Protein AF-A0A392NW51-F1 (afdb_monomer_lite)

Organism: NCBI:txid97028

InterPro domains:
  IPR005512 PRONE domain [PF03759] (3-175)
  IPR005512 PRONE domain [PS51334] (1-193)
  IPR038937 Rop guanine nucleotide exchange factor [PTHR33101] (5-175)

Foldseek 3Di:
DDDPDPCPVPVVDDDDDADPVGDDPVVVVVVVVVVVVVVVVLVVLVVVLVVLLVPFDFDPVLVVPADPALCVLLPDPRVCQLLDPDHDLVVSVVPQDPVDLVSLLSNLQSLVSRLVRLVVVVVCVVPDDPPDDPDDNVSSVSSNVSSVVNNVVSCVVCVLRDDHPRSVSSLVPGPDPVSNVSNVVSVVVSVVD

Structure (mmCIF, N/CA/C/O backbone):
data_AF-A0A392NW51-F1
#
_entry.id   AF-A0A392NW51-F1
#
loop_
_atom_site.group_PDB
_atom_site.id
_atom_site.type_symbol
_atom_site.label_atom_id
_atom_site.label_alt_id
_atom_site.label_comp_id
_atom_site.label_asym_id
_atom_site.label_entity_id
_atom_site.label_seq_id
_atom_site.pdbx_PDB_ins_code
_atom_site.Cartn_x
_atom_site.Cartn_y
_atom_site.Cartn_z
_atom_site.occupancy
_atom_site.B_iso_or_equiv
_atom_site.auth_seq_id
_atom_site.auth_comp_id
_atom_site.auth_asym_id
_atom_site.auth_atom_id
_atom_site.pdbx_PDB_model_num
ATOM 1 N N . LYS A 1 1 ? -35.234 -15.101 13.631 1.00 32.03 1 LYS A N 1
ATOM 2 C CA . LYS A 1 1 ? -34.416 -15.252 12.404 1.00 32.03 1 LYS A CA 1
ATOM 3 C C . LYS A 1 1 ? -33.038 -14.728 12.769 1.00 32.03 1 LYS A C 1
ATOM 5 O O . LYS A 1 1 ? -32.858 -13.519 12.816 1.00 32.03 1 LYS A O 1
ATOM 10 N N . ASP A 1 2 ? -32.165 -15.632 13.196 1.00 34.28 2 ASP A N 1
ATOM 11 C CA . ASP A 1 2 ? -30.909 -15.312 13.870 1.00 34.28 2 ASP A CA 1
ATOM 12 C C . ASP A 1 2 ? -29.962 -14.544 12.949 1.00 34.28 2 ASP A C 1
ATOM 14 O O . ASP A 1 2 ? -29.549 -15.025 11.892 1.00 34.28 2 ASP A O 1
ATOM 18 N N . THR A 1 3 ? -29.634 -13.316 13.340 1.00 37.75 3 THR A N 1
ATOM 19 C CA . THR A 1 3 ? -28.544 -12.540 12.752 1.00 37.75 3 THR A CA 1
ATOM 20 C C . THR A 1 3 ? -27.228 -13.190 13.157 1.00 37.75 3 THR A C 1
ATOM 22 O O . THR A 1 3 ? -26.713 -12.935 14.243 1.00 37.75 3 THR A O 1
ATOM 25 N N . LYS A 1 4 ? -26.715 -14.054 12.276 1.00 42.22 4 LYS A N 1
ATOM 26 C CA . LYS A 1 4 ? -25.372 -14.643 12.315 1.00 42.22 4 LYS A CA 1
ATOM 27 C C . LYS A 1 4 ? -24.353 -13.530 12.607 1.00 42.22 4 LYS A C 1
ATOM 29 O O . LYS A 1 4 ? -24.203 -12.596 11.817 1.00 42.22 4 LYS A O 1
ATOM 34 N N . GLY A 1 5 ? -23.779 -13.558 13.807 1.00 43.34 5 GLY A N 1
ATOM 35 C CA . GLY A 1 5 ? -22.976 -12.472 14.357 1.00 43.34 5 GLY A CA 1
ATOM 36 C C . GLY A 1 5 ? -21.644 -12.318 13.630 1.00 43.34 5 GLY A C 1
ATOM 37 O O . GLY A 1 5 ? -21.004 -13.298 13.272 1.00 43.34 5 GLY A O 1
ATOM 38 N N . LYS A 1 6 ? -21.194 -11.069 13.485 1.00 53.12 6 LYS A N 1
ATOM 39 C CA . LYS A 1 6 ? -19.870 -10.648 12.982 1.00 53.12 6 LYS A CA 1
ATOM 40 C C . LYS A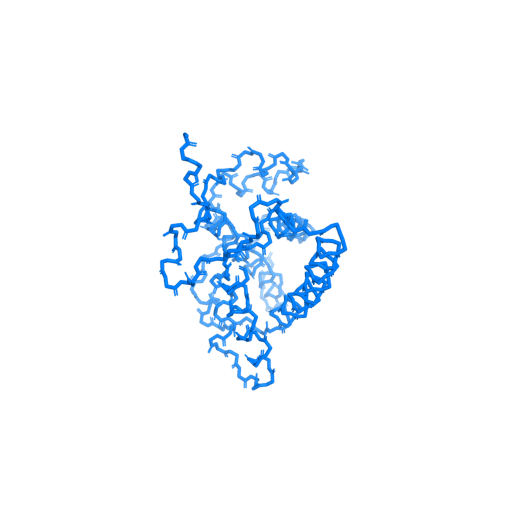 1 6 ? -18.671 -11.141 13.832 1.00 53.12 6 LYS A C 1
ATOM 42 O O . LYS A 1 6 ? -17.602 -10.556 13.743 1.00 53.12 6 LYS A O 1
ATOM 47 N N . ASN A 1 7 ? -18.852 -12.150 14.687 1.00 48.28 7 ASN A N 1
ATOM 48 C CA . ASN A 1 7 ? -17.919 -12.526 15.755 1.00 48.28 7 ASN A CA 1
ATOM 49 C C . ASN A 1 7 ? -17.464 -13.998 15.725 1.00 48.28 7 ASN A C 1
ATOM 51 O O . ASN A 1 7 ? -16.678 -14.379 16.587 1.00 48.28 7 ASN A O 1
ATOM 55 N N . ASP A 1 8 ? -17.918 -14.814 14.765 1.00 55.25 8 ASP A N 1
ATOM 56 C CA . ASP A 1 8 ? -17.512 -16.232 14.681 1.00 55.25 8 ASP A CA 1
ATOM 57 C C . ASP A 1 8 ? -16.006 -16.409 14.395 1.00 55.25 8 ASP A C 1
ATOM 59 O O . ASP A 1 8 ? -15.428 -17.434 14.749 1.00 55.25 8 ASP A O 1
ATOM 63 N N . ASP A 1 9 ? -15.339 -15.394 13.836 1.00 66.56 9 ASP A N 1
ATOM 64 C CA . ASP A 1 9 ? -13.916 -15.471 13.476 1.00 66.56 9 ASP A CA 1
ATOM 65 C C . ASP A 1 9 ? -12.966 -15.393 14.688 1.00 66.56 9 ASP A C 1
ATOM 67 O O . ASP A 1 9 ? -11.815 -15.821 14.601 1.00 66.56 9 ASP A O 1
ATOM 71 N N . LYS A 1 10 ? -13.426 -14.871 15.837 1.00 82.25 10 LYS A N 1
ATOM 72 C CA . LYS A 1 10 ? -12.610 -14.689 17.054 1.00 82.25 10 LYS A CA 1
ATOM 73 C C . LYS A 1 10 ? -13.211 -15.449 18.240 1.00 82.25 10 LYS A C 1
ATOM 75 O O . LYS A 1 10 ? -13.557 -14.853 19.259 1.00 82.25 10 LYS A O 1
ATOM 80 N N . TRP A 1 11 ? -13.315 -16.776 18.115 1.00 84.44 11 TRP A N 1
ATOM 81 C CA . TRP A 1 11 ? -13.950 -17.671 19.104 1.00 84.44 11 TRP A CA 1
ATOM 82 C C . TRP A 1 11 ? -13.381 -17.568 20.533 1.00 84.44 11 TRP A C 1
ATOM 84 O O . TRP A 1 11 ? -14.051 -17.947 21.491 1.00 84.44 11 TRP A O 1
ATOM 94 N N . TRP A 1 12 ? -12.158 -17.054 20.688 1.00 86.31 12 TRP A N 1
ATOM 95 C CA . TRP A 1 12 ? -11.500 -16.853 21.982 1.00 86.31 12 TRP A CA 1
ATOM 96 C C . TRP A 1 12 ? -11.921 -15.564 22.709 1.00 86.31 12 TRP A C 1
ATOM 98 O O . TRP A 1 12 ? -11.564 -15.387 23.874 1.00 86.31 12 TRP A O 1
ATOM 108 N N . LEU A 1 13 ? -12.651 -14.648 22.060 1.00 84.44 13 LEU A N 1
ATOM 109 C CA . LEU A 1 13 ? -13.117 -13.411 22.688 1.00 84.44 13 LEU A CA 1
ATOM 110 C C . LEU A 1 13 ? -14.500 -13.596 23.334 1.00 84.44 13 LEU A C 1
ATOM 112 O O . LEU A 1 13 ? -15.404 -14.169 22.720 1.00 84.44 13 LEU A O 1
ATOM 116 N N . PRO A 1 14 ? -14.724 -13.066 24.551 1.00 88.50 14 PRO A N 1
ATOM 117 C CA . PRO A 1 14 ? -16.042 -13.105 25.169 1.00 88.50 14 PRO A CA 1
ATOM 118 C C . PRO A 1 14 ? -17.040 -12.286 24.343 1.00 88.50 14 PRO A C 1
ATOM 120 O O . PRO A 1 14 ? -16.753 -11.166 23.921 1.00 88.50 14 PRO A O 1
ATOM 123 N N . THR A 1 15 ? -18.243 -12.827 24.133 1.00 88.19 15 THR A N 1
ATOM 124 C CA . THR A 1 15 ? -19.298 -12.116 23.398 1.00 88.19 15 THR A CA 1
ATOM 125 C C . THR A 1 15 ? -19.815 -10.930 24.222 1.00 88.19 15 THR A C 1
ATOM 127 O O . THR A 1 15 ? -20.329 -11.148 25.326 1.00 88.19 15 THR A O 1
ATOM 130 N N . PRO A 1 16 ? -19.738 -9.687 23.708 1.00 88.44 16 PRO A N 1
ATOM 131 C CA . PRO A 1 16 ? -20.295 -8.527 24.394 1.00 88.44 16 PRO A CA 1
ATOM 132 C C . PRO A 1 16 ? -21.813 -8.662 24.554 1.00 88.44 16 PRO A C 1
ATOM 134 O O . PRO A 1 16 ? -22.511 -9.046 23.616 1.00 88.44 16 PRO A O 1
ATOM 137 N N . LYS A 1 17 ? -22.336 -8.318 25.734 1.00 90.31 17 LYS A N 1
ATOM 138 C CA . LYS A 1 17 ? -23.780 -8.288 26.013 1.00 90.31 17 LYS A CA 1
ATOM 139 C C . LYS A 1 17 ? -24.233 -6.857 26.274 1.00 90.31 17 LYS A C 1
ATOM 141 O O . LYS A 1 17 ? -23.518 -6.084 26.906 1.00 90.31 17 LYS A O 1
ATOM 146 N N . VAL A 1 18 ? -25.433 -6.525 25.810 1.00 93.31 18 VAL A N 1
ATOM 147 C CA . VAL A 1 18 ? -26.102 -5.238 26.048 1.00 93.31 18 VAL A CA 1
ATOM 148 C C . VAL A 1 18 ? -27.501 -5.486 26.627 1.00 93.31 18 VAL A C 1
ATOM 150 O O . VAL A 1 18 ? -28.018 -6.595 26.465 1.00 93.31 18 VAL A O 1
ATOM 153 N N . PRO A 1 19 ? -28.121 -4.504 27.310 1.00 94.00 19 PRO A N 1
ATOM 154 C CA . PRO A 1 19 ? -29.510 -4.615 27.755 1.00 94.00 19 PRO A CA 1
ATOM 155 C C . PRO A 1 19 ? -30.463 -4.909 26.589 1.00 94.00 19 PRO A C 1
ATOM 157 O O . PRO A 1 19 ? -30.168 -4.551 25.448 1.00 94.00 19 PRO A O 1
ATOM 160 N N . VAL A 1 20 ? -31.618 -5.517 26.878 1.00 92.38 20 VAL A N 1
ATOM 161 C CA . VAL A 1 20 ? -32.623 -5.883 25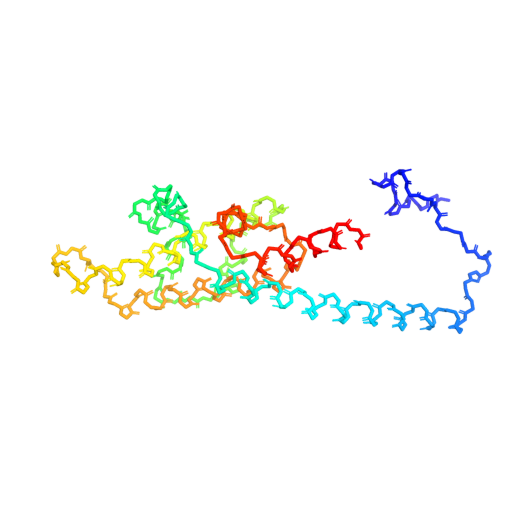.857 1.00 92.38 20 VAL A CA 1
ATOM 162 C C . VAL A 1 20 ? -33.118 -4.651 25.090 1.00 92.38 20 VAL A C 1
ATOM 164 O O . VAL A 1 20 ? -33.240 -4.700 23.870 1.00 92.38 20 VAL A O 1
ATOM 167 N N . ASP A 1 21 ? -33.284 -3.524 25.783 1.00 93.69 21 ASP A N 1
ATOM 168 C CA . ASP A 1 21 ? -33.684 -2.235 25.194 1.00 93.69 21 ASP A CA 1
ATOM 169 C C . ASP A 1 21 ? -32.509 -1.472 24.542 1.00 93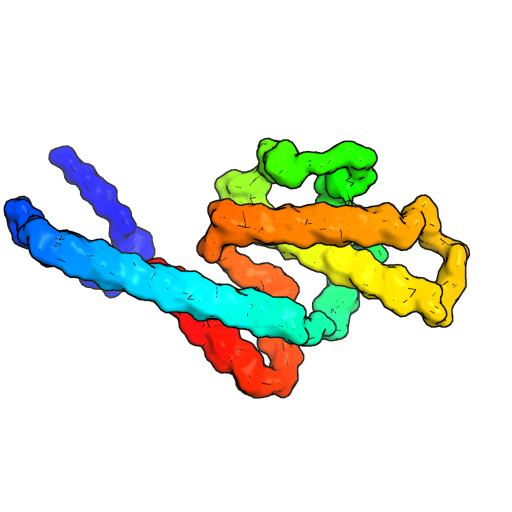.69 21 ASP A C 1
ATOM 171 O O . ASP A 1 21 ? -32.649 -0.348 24.053 1.00 93.69 21 ASP A O 1
ATOM 175 N N . GLY A 1 22 ? -31.323 -2.086 24.518 1.00 94.19 22 GLY A N 1
ATOM 176 C CA . GLY A 1 22 ? -30.086 -1.500 24.023 1.00 94.19 22 GLY A CA 1
ATOM 177 C C . GLY A 1 22 ? -29.410 -0.551 25.015 1.00 94.19 22 GLY A C 1
ATOM 178 O O . GLY A 1 22 ? -29.799 -0.395 26.170 1.00 94.19 22 GLY A O 1
ATOM 179 N N . LEU A 1 23 ? -28.327 0.079 24.557 1.00 94.94 23 LEU A N 1
ATOM 180 C CA . LEU A 1 23 ? -27.609 1.089 25.334 1.00 94.94 23 LEU A CA 1
ATOM 181 C C . LEU A 1 23 ? -28.389 2.408 25.360 1.00 94.94 23 LEU A C 1
ATOM 183 O O . LEU A 1 23 ? -29.015 2.778 24.362 1.00 94.94 23 LEU A O 1
ATOM 187 N N . SER A 1 24 ? -28.275 3.156 26.457 1.00 96.12 24 SER A N 1
ATOM 188 C CA . SER A 1 24 ? -28.786 4.528 26.528 1.00 96.12 24 SER A CA 1
ATOM 189 C C . SER A 1 24 ? -28.086 5.435 25.511 1.00 96.12 24 SER A C 1
ATOM 191 O O . SER A 1 24 ? -26.940 5.186 25.124 1.00 96.12 24 SER A O 1
ATOM 193 N N . ASP A 1 25 ? -28.742 6.520 25.098 1.00 96.50 25 ASP A N 1
ATOM 194 C CA . ASP A 1 25 ? -28.151 7.479 24.155 1.00 96.50 25 ASP A CA 1
ATOM 195 C C . ASP A 1 25 ? -26.845 8.082 24.680 1.00 96.50 25 ASP A C 1
ATOM 197 O O . ASP A 1 25 ? -25.884 8.240 23.927 1.00 96.50 25 ASP A O 1
ATOM 201 N N . ALA A 1 26 ? -26.779 8.358 25.985 1.00 96.69 26 ALA A N 1
ATOM 202 C CA . ALA A 1 26 ? -25.563 8.829 26.638 1.00 96.69 26 ALA A CA 1
ATOM 203 C C . ALA A 1 26 ? -24.421 7.805 26.514 1.00 96.69 26 ALA A C 1
ATOM 205 O O . ALA A 1 26 ? -23.314 8.168 26.116 1.00 96.69 26 ALA A O 1
ATOM 206 N N . ALA A 1 27 ? -24.695 6.521 26.774 1.00 95.50 27 ALA A N 1
ATOM 207 C CA . ALA A 1 27 ? -23.700 5.458 26.647 1.00 95.50 27 ALA A CA 1
ATOM 208 C C . ALA A 1 27 ? -23.251 5.253 25.190 1.00 95.50 27 ALA A C 1
ATOM 210 O O . ALA A 1 27 ? -22.057 5.106 24.936 1.00 95.50 27 ALA A O 1
ATOM 211 N N . ARG A 1 28 ? -24.172 5.305 24.215 1.00 96.00 28 ARG A N 1
ATOM 212 C CA . ARG A 1 28 ? -23.821 5.211 22.785 1.00 96.00 28 ARG A CA 1
ATOM 213 C C . ARG A 1 28 ? -22.925 6.362 22.344 1.00 96.00 28 ARG A C 1
ATOM 215 O O . ARG A 1 28 ? -21.911 6.122 21.696 1.00 96.00 28 ARG A O 1
ATOM 222 N N . ARG A 1 29 ? -23.273 7.601 22.712 1.00 96.88 29 ARG A N 1
ATOM 223 C CA . ARG A 1 29 ? -22.462 8.789 22.396 1.00 96.88 29 ARG A CA 1
ATOM 224 C C . ARG A 1 29 ? -21.081 8.706 23.036 1.00 96.88 29 ARG A C 1
ATOM 226 O O . ARG A 1 29 ? -20.094 9.009 22.375 1.00 96.88 29 ARG A O 1
ATOM 233 N N . PHE A 1 30 ? -21.003 8.243 24.282 1.00 96.75 30 PHE A N 1
ATOM 234 C CA . PHE A 1 30 ? -19.730 8.043 24.967 1.00 96.75 30 PHE A CA 1
ATOM 235 C C . PHE A 1 30 ? -18.855 6.991 24.271 1.00 96.75 30 PHE A C 1
ATOM 237 O O . PHE A 1 30 ? -17.684 7.253 24.012 1.00 96.75 30 PHE A O 1
ATOM 244 N N . LEU A 1 31 ? -19.413 5.836 23.894 1.00 96.06 31 LEU A N 1
ATOM 245 C CA . LEU A 1 31 ? -18.672 4.809 23.152 1.00 96.06 31 LEU A CA 1
ATOM 246 C C . LEU A 1 31 ? -18.210 5.303 21.778 1.00 96.06 31 LEU A C 1
ATOM 248 O O . LEU A 1 31 ? -17.089 5.008 21.372 1.00 96.06 31 LEU A O 1
ATOM 252 N N . GLN A 1 32 ? -19.045 6.070 21.076 1.00 95.12 32 GLN A N 1
ATOM 253 C CA . GLN A 1 32 ? -18.671 6.660 19.792 1.00 95.12 32 GLN A CA 1
ATOM 254 C C . GLN A 1 32 ? -17.506 7.647 19.955 1.00 95.12 32 GLN A C 1
ATOM 256 O O . GLN A 1 32 ? -16.529 7.557 19.220 1.00 95.12 32 GLN A O 1
ATOM 261 N N . TYR A 1 33 ? -17.556 8.509 20.973 1.00 96.31 33 TYR A N 1
ATOM 262 C CA . TYR A 1 33 ? -16.453 9.409 21.310 1.00 96.31 33 TYR A CA 1
ATOM 263 C C . TYR A 1 33 ? -15.151 8.648 21.611 1.00 96.31 33 TYR A C 1
ATOM 265 O O . TYR A 1 33 ? -14.097 8.997 21.081 1.00 96.31 33 TYR A O 1
ATOM 273 N N . GLN A 1 34 ? -15.218 7.581 22.414 1.00 95.38 34 GLN A N 1
ATOM 274 C CA . GLN A 1 34 ? -14.053 6.741 22.715 1.00 95.38 34 GLN A CA 1
ATOM 275 C C . GLN A 1 34 ? -13.481 6.096 21.448 1.00 95.38 34 GLN A C 1
ATOM 277 O O . GLN A 1 34 ? -12.276 6.154 21.215 1.00 95.38 34 GLN A O 1
ATOM 282 N N . LYS A 1 35 ? -14.345 5.542 20.590 1.00 92.44 35 LYS A N 1
ATOM 283 C CA . LYS A 1 35 ? -13.952 4.981 19.293 1.00 92.44 35 LYS A CA 1
ATOM 284 C C . LYS A 1 35 ? -13.236 6.018 18.426 1.00 92.44 35 LYS A C 1
ATOM 286 O O . LYS A 1 35 ? -12.197 5.714 17.846 1.00 92.44 35 LYS A O 1
ATOM 291 N N . ASP A 1 36 ? -13.771 7.231 18.334 1.00 93.31 36 ASP A N 1
ATOM 292 C CA . ASP A 1 36 ? -13.179 8.289 17.515 1.00 93.31 36 ASP A CA 1
ATOM 293 C C . ASP A 1 36 ? -11.828 8.752 18.076 1.00 93.31 36 ASP A C 1
ATOM 295 O O . ASP A 1 36 ? -10.885 8.949 17.308 1.00 93.31 36 ASP A O 1
ATOM 299 N N . CYS A 1 37 ? -11.696 8.826 19.403 1.00 93.50 37 CYS A N 1
ATOM 300 C CA . CYS A 1 37 ? -10.432 9.119 20.074 1.00 93.50 37 CYS A CA 1
ATOM 301 C C . CYS A 1 37 ? -9.370 8.042 19.789 1.00 93.50 37 CYS A C 1
ATOM 303 O O . CYS A 1 37 ? -8.276 8.362 19.318 1.00 93.50 37 CYS A O 1
ATOM 305 N N . VAL A 1 38 ? -9.703 6.760 19.976 1.00 89.50 38 VAL A N 1
ATOM 306 C CA . VAL A 1 38 ? -8.785 5.639 19.700 1.00 89.50 38 VAL A CA 1
ATOM 307 C C . VAL A 1 38 ? -8.386 5.600 18.223 1.00 89.50 38 VAL A C 1
ATOM 309 O O . VAL A 1 38 ? -7.214 5.405 17.910 1.00 89.50 38 VAL A O 1
ATOM 312 N N . ASN A 1 39 ? -9.315 5.875 17.304 1.00 85.44 39 ASN A N 1
ATOM 313 C CA . ASN A 1 39 ? -9.011 5.947 15.875 1.00 85.44 39 ASN A CA 1
ATOM 314 C C . ASN A 1 39 ? -8.018 7.066 15.530 1.00 85.44 39 ASN A C 1
ATOM 316 O O . ASN A 1 39 ? -7.205 6.896 14.623 1.00 85.44 39 ASN A O 1
ATOM 320 N N . GLN A 1 40 ? -8.068 8.213 16.213 1.00 89.31 40 GLN A N 1
ATOM 321 C CA . GLN A 1 40 ? -7.086 9.282 16.007 1.00 89.31 40 GLN A CA 1
ATOM 322 C C . GLN A 1 40 ? -5.696 8.871 16.495 1.00 89.31 40 GLN A C 1
ATOM 324 O O . GLN A 1 40 ? -4.718 9.088 15.780 1.00 89.31 40 GLN A O 1
ATOM 329 N N . VAL A 1 41 ? -5.616 8.223 17.661 1.00 89.19 41 VAL A N 1
ATOM 330 C CA . VAL A 1 41 ? -4.356 7.674 18.186 1.00 89.19 41 VAL A CA 1
ATOM 331 C C . VAL A 1 41 ? -3.784 6.638 17.220 1.00 89.19 41 VAL A C 1
ATOM 333 O O . VAL A 1 41 ? -2.615 6.733 16.853 1.00 89.19 41 VAL A O 1
ATOM 336 N N . LEU A 1 42 ? -4.614 5.710 16.735 1.00 83.38 42 LEU A N 1
ATOM 337 C CA . LEU A 1 42 ? -4.213 4.706 15.752 1.00 83.38 42 LEU A CA 1
ATOM 338 C C . LEU A 1 42 ? -3.675 5.356 14.471 1.00 83.38 42 LEU A C 1
ATOM 340 O O . LEU A 1 42 ? -2.594 5.000 14.013 1.00 83.38 42 LEU A O 1
ATOM 344 N N . LYS A 1 43 ? -4.376 6.354 13.918 1.00 83.12 43 LYS A N 1
ATOM 345 C CA . LYS A 1 43 ? -3.924 7.083 12.720 1.00 83.12 43 LYS A CA 1
ATOM 346 C C . LYS A 1 43 ? -2.573 7.764 12.928 1.00 83.12 43 LYS A C 1
ATOM 348 O O . LYS A 1 43 ? -1.706 7.657 12.063 1.00 83.12 43 LYS A O 1
ATOM 353 N N . ALA A 1 44 ? -2.393 8.453 14.055 1.00 86.25 44 ALA A N 1
ATOM 354 C CA . ALA A 1 44 ? -1.136 9.124 14.377 1.00 86.25 44 ALA A CA 1
ATOM 355 C C . ALA A 1 44 ? 0.013 8.116 14.507 1.00 86.25 44 ALA A C 1
ATOM 357 O O . ALA A 1 44 ? 1.080 8.297 13.924 1.00 86.25 44 ALA A O 1
ATOM 358 N N . ALA A 1 45 ? -0.235 7.012 15.204 1.00 84.69 45 ALA A N 1
ATOM 359 C CA . ALA A 1 45 ? 0.741 5.959 15.406 1.00 84.69 45 ALA A CA 1
ATOM 360 C C . ALA A 1 45 ? 1.118 5.269 14.076 1.00 84.69 45 ALA A C 1
ATOM 362 O O . ALA A 1 45 ? 2.299 5.120 13.764 1.00 84.69 45 ALA A O 1
ATOM 363 N N . MET A 1 46 ? 0.139 4.958 13.218 1.00 81.56 46 MET A N 1
ATOM 364 C CA . MET A 1 46 ? 0.378 4.438 11.863 1.00 81.56 46 MET A CA 1
ATOM 365 C C . MET A 1 46 ? 1.169 5.413 10.979 1.00 81.56 46 MET A C 1
ATOM 367 O O . MET A 1 46 ? 1.982 4.976 10.162 1.00 81.56 46 MET A O 1
ATOM 371 N N . ALA A 1 47 ? 0.945 6.724 11.113 1.00 84.12 47 ALA A N 1
ATOM 372 C CA . ALA A 1 47 ? 1.697 7.737 10.374 1.00 84.12 47 ALA A CA 1
ATOM 373 C C . ALA A 1 47 ? 3.175 7.756 10.790 1.00 84.12 47 ALA A C 1
ATOM 375 O O . ALA A 1 47 ? 4.042 7.692 9.919 1.00 84.12 47 ALA A O 1
ATOM 376 N N . ILE A 1 48 ? 3.452 7.742 12.100 1.00 85.81 48 ILE A N 1
ATOM 377 C CA . ILE A 1 48 ? 4.816 7.645 12.644 1.00 85.81 48 ILE A CA 1
ATOM 378 C C . ILE A 1 48 ? 5.492 6.368 12.148 1.00 85.81 48 ILE A C 1
ATOM 380 O O . ILE A 1 48 ? 6.632 6.409 11.695 1.00 85.81 48 ILE A O 1
ATOM 384 N N . ASN A 1 49 ? 4.782 5.241 12.161 1.00 84.50 49 ASN A N 1
ATOM 385 C CA . ASN A 1 49 ? 5.320 3.978 11.669 1.00 84.50 49 ASN A CA 1
ATOM 386 C C . ASN A 1 49 ? 5.690 4.005 10.195 1.00 84.50 49 ASN A C 1
ATOM 388 O O . ASN A 1 49 ? 6.756 3.521 9.820 1.00 84.50 49 ASN A O 1
ATOM 392 N N . ALA A 1 50 ? 4.815 4.564 9.363 1.00 83.88 50 ALA A N 1
ATOM 393 C CA . ALA A 1 50 ? 5.075 4.676 7.939 1.00 83.88 50 ALA A CA 1
ATOM 394 C C . ALA A 1 50 ? 6.295 5.567 7.665 1.00 83.88 50 ALA A C 1
ATOM 396 O O . ALA A 1 50 ? 7.146 5.188 6.868 1.00 83.88 50 ALA A O 1
ATOM 397 N N . GLN A 1 51 ? 6.413 6.703 8.362 1.00 85.62 51 GLN A N 1
ATOM 398 C CA . GLN A 1 51 ? 7.581 7.579 8.250 1.00 85.62 51 GLN A CA 1
ATOM 399 C C . GLN A 1 51 ? 8.863 6.870 8.710 1.00 85.62 51 GLN A C 1
ATOM 401 O O . GLN A 1 51 ? 9.866 6.867 8.003 1.00 85.62 51 GLN A O 1
ATOM 406 N N . THR A 1 52 ? 8.804 6.195 9.857 1.00 86.56 52 THR A N 1
ATOM 407 C CA . THR A 1 52 ? 9.921 5.425 10.419 1.00 86.56 52 THR A CA 1
ATOM 408 C C . THR A 1 52 ? 10.428 4.372 9.423 1.00 86.56 52 THR A C 1
ATOM 410 O O . THR A 1 52 ? 11.623 4.287 9.152 1.00 86.56 52 THR A O 1
ATOM 413 N N . LEU A 1 53 ? 9.519 3.601 8.814 1.00 87.25 53 LEU A N 1
ATOM 414 C CA . LEU A 1 53 ? 9.849 2.618 7.775 1.00 87.25 53 LEU A CA 1
ATOM 415 C C . LEU A 1 53 ? 10.396 3.261 6.498 1.00 87.25 53 LEU A C 1
ATOM 417 O O . LEU A 1 53 ? 11.265 2.683 5.843 1.00 87.25 53 LEU A O 1
ATOM 421 N N . GLN A 1 54 ? 9.907 4.442 6.121 1.00 87.06 54 GLN A N 1
ATOM 422 C CA . GLN A 1 54 ? 10.399 5.167 4.952 1.00 87.06 54 GLN A CA 1
ATOM 423 C C . GLN A 1 54 ? 11.866 5.585 5.129 1.00 87.06 54 GLN A C 1
ATOM 425 O O . GLN A 1 54 ? 12.650 5.410 4.197 1.00 87.06 54 GLN A O 1
ATOM 430 N N . GLU A 1 55 ? 12.236 6.057 6.321 1.00 87.06 55 GLU A N 1
ATOM 431 C CA . GLU A 1 55 ? 13.590 6.517 6.665 1.00 87.06 55 GLU A CA 1
ATOM 432 C C . GLU A 1 55 ? 14.599 5.374 6.882 1.00 87.06 55 GLU A C 1
ATOM 434 O O . GLU A 1 55 ? 15.805 5.586 6.756 1.00 87.06 55 GLU A O 1
ATOM 439 N N . MET A 1 56 ? 14.139 4.152 7.175 1.00 88.62 56 MET A N 1
ATOM 440 C CA . MET A 1 56 ? 15.022 2.986 7.290 1.00 88.62 56 MET A CA 1
ATOM 441 C C . MET A 1 56 ? 15.754 2.691 5.971 1.00 88.62 56 MET A C 1
ATOM 443 O O . MET A 1 56 ? 15.144 2.643 4.893 1.00 88.62 56 MET A O 1
ATOM 447 N N . GLU A 1 57 ? 17.052 2.400 6.082 1.00 89.69 57 GLU A N 1
ATOM 448 C CA . GLU A 1 57 ? 17.885 1.947 4.968 1.00 89.69 57 GLU A CA 1
ATOM 449 C C . GLU A 1 57 ? 17.351 0.635 4.373 1.00 89.69 57 GLU A C 1
ATOM 451 O O . GLU A 1 57 ? 16.866 -0.248 5.083 1.00 89.69 57 GLU A O 1
ATOM 456 N N . ILE A 1 58 ? 17.432 0.510 3.047 1.00 92.38 58 ILE A N 1
ATOM 457 C CA . ILE A 1 58 ? 17.047 -0.716 2.346 1.00 92.38 58 ILE A CA 1
ATOM 458 C C . ILE A 1 58 ? 18.195 -1.728 2.480 1.00 92.38 58 ILE A C 1
ATOM 460 O O . ILE A 1 58 ? 19.297 -1.434 2.015 1.00 92.38 58 ILE A O 1
ATOM 464 N N . PRO A 1 59 ? 17.959 -2.926 3.046 1.00 93.00 59 PRO A N 1
ATOM 465 C CA . PRO A 1 59 ? 19.014 -3.919 3.231 1.00 93.00 59 PRO A CA 1
ATOM 466 C C . PRO A 1 59 ? 19.632 -4.382 1.905 1.00 93.00 59 PRO A C 1
ATOM 468 O O . PRO A 1 59 ? 18.912 -4.622 0.933 1.00 93.00 59 PRO A O 1
ATOM 471 N N . GLU A 1 60 ? 20.953 -4.596 1.871 1.00 91.69 60 GLU A N 1
ATOM 472 C CA . GLU A 1 60 ? 21.647 -5.107 0.674 1.00 91.69 60 GLU A CA 1
ATOM 473 C C . GLU A 1 60 ? 21.078 -6.452 0.206 1.00 91.69 60 GLU A C 1
ATOM 475 O O . GLU A 1 60 ? 20.871 -6.641 -0.990 1.00 91.69 60 GLU A O 1
ATOM 480 N N . SER A 1 61 ? 20.716 -7.334 1.143 1.00 93.25 61 SER A N 1
ATOM 481 C CA . SER A 1 61 ? 20.092 -8.632 0.857 1.00 93.25 61 SER A CA 1
ATOM 482 C C . SER A 1 61 ? 18.775 -8.509 0.085 1.00 93.25 61 SER A C 1
ATOM 484 O O . SER A 1 61 ? 18.510 -9.307 -0.814 1.00 93.25 61 SER A O 1
ATOM 486 N N . TYR A 1 62 ? 17.959 -7.491 0.385 1.00 95.44 62 TYR A N 1
ATOM 487 C CA . TYR A 1 62 ? 16.749 -7.204 -0.384 1.00 95.44 62 TYR A CA 1
ATOM 488 C C . TYR A 1 62 ? 17.110 -6.784 -1.806 1.00 95.44 62 TYR A C 1
ATOM 490 O O . TYR A 1 62 ? 16.523 -7.270 -2.767 1.00 95.44 62 TYR A O 1
ATOM 498 N N . ILE A 1 63 ? 18.106 -5.905 -1.946 1.00 93.75 63 ILE A N 1
ATOM 499 C CA . ILE A 1 63 ? 18.527 -5.388 -3.248 1.00 93.75 63 ILE A CA 1
ATOM 500 C C . ILE A 1 63 ? 19.107 -6.497 -4.134 1.00 93.75 63 ILE A C 1
ATOM 502 O O . ILE A 1 63 ? 18.833 -6.520 -5.333 1.00 93.75 63 ILE A O 1
ATOM 506 N N . GLU A 1 64 ? 19.883 -7.417 -3.567 1.00 93.31 64 GLU A N 1
ATOM 507 C CA . GLU A 1 64 ? 20.441 -8.572 -4.280 1.00 93.31 64 GLU A CA 1
ATOM 508 C C . GLU A 1 64 ? 19.362 -9.545 -4.768 1.00 93.31 64 GLU A C 1
ATOM 510 O O . GLU A 1 64 ? 19.523 -10.165 -5.820 1.00 93.31 64 GLU A O 1
ATOM 515 N N . ALA A 1 65 ? 18.244 -9.642 -4.045 1.00 95.56 65 ALA A N 1
ATOM 516 C CA . ALA A 1 65 ? 17.101 -10.467 -4.424 1.00 95.56 65 ALA A CA 1
ATOM 517 C C . ALA A 1 65 ? 16.202 -9.824 -5.500 1.00 95.56 65 ALA A C 1
ATOM 519 O O . ALA A 1 65 ? 15.323 -10.497 -6.046 1.00 95.56 65 ALA A O 1
ATOM 520 N N . LEU A 1 66 ? 16.388 -8.535 -5.821 1.00 94.88 66 LEU A N 1
ATOM 521 C CA . LEU A 1 66 ? 15.535 -7.838 -6.783 1.00 94.88 66 LEU A CA 1
ATOM 522 C C . LEU A 1 66 ? 15.724 -8.352 -8.222 1.00 94.88 66 LEU A C 1
ATOM 524 O O . LEU A 1 66 ? 16.839 -8.661 -8.654 1.00 94.88 66 LEU A O 1
ATOM 528 N N . PRO A 1 67 ? 14.654 -8.344 -9.039 1.00 94.12 67 PRO A N 1
ATOM 529 C CA . PRO A 1 67 ? 14.772 -8.579 -10.471 1.00 94.12 67 PRO A CA 1
ATOM 530 C C . PRO A 1 67 ? 15.712 -7.577 -11.163 1.00 94.12 67 PRO A C 1
ATOM 532 O O . PRO A 1 67 ? 15.875 -6.429 -10.750 1.00 94.12 67 PRO A O 1
ATOM 535 N N . LYS A 1 68 ? 16.267 -7.966 -12.319 1.00 89.00 68 LYS A N 1
ATOM 536 C CA . LYS A 1 68 ? 17.242 -7.150 -13.081 1.00 89.00 68 LYS A CA 1
ATOM 537 C C . LYS A 1 68 ? 16.723 -5.765 -13.515 1.00 89.00 68 LYS A C 1
ATOM 539 O O . LYS A 1 68 ? 17.508 -4.863 -13.843 1.00 89.00 68 LYS A O 1
ATOM 544 N N . ASN A 1 69 ? 15.408 -5.593 -13.645 1.00 90.19 69 ASN A N 1
ATOM 545 C CA . ASN A 1 69 ? 14.785 -4.342 -14.079 1.00 90.19 69 ASN A CA 1
ATOM 546 C C . ASN A 1 69 ? 13.319 -4.238 -13.612 1.00 90.19 69 ASN A C 1
ATOM 548 O O . ASN A 1 69 ? 12.695 -5.246 -13.297 1.00 90.19 69 ASN A O 1
ATOM 552 N N . GLY A 1 70 ? 12.770 -3.015 -13.615 1.00 90.62 70 GLY A N 1
ATOM 553 C CA . GLY A 1 70 ? 11.395 -2.752 -13.174 1.00 90.62 70 GLY A CA 1
ATOM 554 C C . GLY A 1 70 ? 10.331 -3.494 -13.988 1.00 90.62 70 GLY A C 1
ATOM 555 O O . GLY A 1 70 ? 9.339 -3.928 -13.425 1.00 90.62 70 GLY A O 1
ATOM 556 N N . ARG A 1 71 ? 10.557 -3.754 -15.284 1.00 93.88 71 ARG A N 1
ATOM 557 C CA . ARG A 1 71 ? 9.627 -4.554 -16.101 1.00 93.88 71 ARG A CA 1
ATOM 558 C C . ARG A 1 71 ? 9.536 -6.004 -15.623 1.00 93.88 71 ARG A C 1
ATOM 560 O O . ARG A 1 71 ? 8.445 -6.554 -15.587 1.00 93.88 71 ARG A O 1
ATOM 567 N N . ALA A 1 72 ? 10.650 -6.610 -15.215 1.00 95.06 72 ALA A N 1
ATOM 568 C CA . ALA A 1 72 ? 10.655 -7.958 -14.647 1.00 95.06 72 ALA A CA 1
ATOM 569 C C . ALA A 1 72 ? 9.939 -8.028 -13.283 1.00 95.06 72 ALA A C 1
ATOM 571 O O . ALA A 1 72 ? 9.374 -9.065 -12.960 1.00 95.06 72 ALA A O 1
ATOM 572 N N . SER A 1 73 ? 9.930 -6.932 -12.516 1.00 95.94 73 SER A N 1
ATOM 573 C CA . SER A 1 73 ? 9.184 -6.822 -11.252 1.00 95.94 73 SER A CA 1
ATOM 574 C C . SER A 1 73 ? 7.683 -6.583 -11.482 1.00 95.94 73 SER A C 1
ATOM 576 O O . SER A 1 73 ? 6.825 -7.304 -10.974 1.00 95.94 73 SER A O 1
ATOM 578 N N . LEU A 1 74 ? 7.338 -5.594 -12.310 1.00 95.94 74 LEU A N 1
ATOM 579 C CA . LEU A 1 74 ? 5.951 -5.209 -12.592 1.00 95.94 74 LEU A CA 1
ATOM 580 C C . LEU A 1 74 ? 5.240 -6.173 -13.532 1.00 95.94 74 LEU A C 1
ATOM 582 O O . LEU A 1 74 ? 4.018 -6.198 -13.553 1.00 95.94 74 LEU A O 1
ATOM 586 N N . GLY A 1 75 ? 5.953 -6.967 -14.323 1.00 95.62 75 GLY A N 1
ATOM 587 C CA . GLY A 1 75 ? 5.359 -7.692 -15.441 1.00 95.62 75 GLY A CA 1
ATOM 588 C C . GLY A 1 75 ? 4.870 -6.759 -16.557 1.00 95.62 75 GLY A C 1
ATOM 589 O O . GLY A 1 75 ? 4.778 -5.539 -16.411 1.00 95.62 75 GLY A O 1
ATOM 590 N N . ASP A 1 76 ? 4.552 -7.346 -17.708 1.00 94.31 76 ASP A N 1
ATOM 591 C CA . ASP A 1 76 ? 4.334 -6.587 -18.942 1.00 94.31 76 ASP A CA 1
ATOM 592 C C . ASP A 1 76 ? 3.131 -5.642 -18.898 1.00 94.31 76 ASP A C 1
ATOM 594 O O . ASP A 1 76 ? 3.233 -4.515 -19.376 1.00 94.31 76 ASP A O 1
ATOM 598 N N . MET A 1 77 ? 2.005 -6.079 -18.330 1.00 93.81 77 MET A N 1
ATOM 599 C CA . MET A 1 77 ? 0.772 -5.283 -18.318 1.00 93.81 77 MET A CA 1
ATOM 600 C C . MET A 1 77 ? 0.913 -4.027 -17.455 1.00 93.81 77 MET A C 1
ATOM 602 O O . MET A 1 77 ? 0.648 -2.922 -17.923 1.00 93.81 77 MET A O 1
ATOM 606 N N . ILE A 1 78 ? 1.393 -4.188 -16.219 1.00 95.75 78 ILE A N 1
ATOM 607 C CA . ILE A 1 78 ? 1.563 -3.071 -15.284 1.00 95.75 78 ILE A CA 1
ATOM 608 C C . ILE A 1 78 ? 2.679 -2.146 -15.767 1.00 95.75 78 ILE A C 1
ATOM 610 O O . ILE A 1 78 ? 2.509 -0.932 -15.740 1.00 95.75 78 ILE A O 1
ATOM 614 N N . TYR A 1 79 ? 3.792 -2.704 -16.264 1.00 95.12 79 TYR A N 1
ATOM 615 C CA . TYR A 1 79 ? 4.878 -1.894 -16.809 1.00 95.12 79 TYR A CA 1
ATOM 616 C C . TYR A 1 79 ? 4.381 -0.999 -17.943 1.00 95.12 79 TYR A C 1
ATOM 618 O O . TYR A 1 79 ? 4.584 0.205 -17.878 1.00 95.12 79 TYR A O 1
ATOM 626 N N . ARG A 1 80 ? 3.673 -1.564 -18.934 1.00 93.69 80 ARG A N 1
ATOM 627 C CA . ARG A 1 80 ? 3.120 -0.788 -20.054 1.00 93.69 80 ARG A CA 1
ATOM 628 C C . ARG A 1 80 ? 2.228 0.349 -19.573 1.00 93.69 80 ARG A C 1
ATOM 630 O O . ARG A 1 80 ? 2.421 1.461 -20.038 1.00 93.69 80 ARG A O 1
ATOM 637 N N . SER A 1 81 ? 1.325 0.082 -18.627 1.00 94.31 81 SER A N 1
ATOM 638 C CA . SER A 1 81 ? 0.419 1.107 -18.105 1.00 94.31 81 SER A CA 1
ATOM 639 C C . SER A 1 81 ? 1.159 2.224 -17.364 1.00 94.31 81 SER A C 1
ATOM 641 O O . SER A 1 81 ? 0.921 3.392 -17.642 1.00 94.31 81 SER A O 1
ATOM 643 N N . ILE A 1 82 ? 2.104 1.893 -16.477 1.00 93.94 82 ILE A N 1
ATOM 644 C CA . ILE A 1 82 ? 2.873 2.906 -15.732 1.00 93.94 82 ILE A CA 1
ATOM 645 C C . ILE A 1 82 ? 3.745 3.750 -16.672 1.00 93.94 82 ILE A C 1
ATOM 647 O O . ILE A 1 82 ? 3.945 4.940 -16.423 1.00 93.94 82 ILE A O 1
ATOM 651 N N . THR A 1 83 ? 4.261 3.151 -17.749 1.00 91.62 83 THR A N 1
ATOM 652 C CA . THR A 1 83 ? 5.153 3.826 -18.704 1.00 91.62 83 THR A CA 1
ATOM 653 C C . THR A 1 83 ? 4.454 4.473 -19.898 1.00 91.62 83 THR A C 1
ATOM 655 O O . THR A 1 83 ? 5.143 4.941 -20.802 1.00 91.62 83 THR A O 1
ATOM 658 N N . ASP A 1 84 ? 3.122 4.470 -19.929 1.00 92.75 84 ASP A N 1
ATOM 659 C CA . ASP A 1 84 ? 2.331 5.063 -21.010 1.00 92.75 84 ASP A CA 1
ATOM 660 C C . ASP A 1 84 ? 2.522 6.592 -21.057 1.00 92.75 84 ASP A C 1
ATOM 662 O O . ASP A 1 84 ? 2.877 7.219 -20.056 1.00 92.75 84 ASP A O 1
ATOM 666 N N . ASP A 1 85 ? 2.296 7.224 -22.202 1.00 89.62 85 ASP A N 1
ATOM 667 C CA . ASP A 1 85 ? 2.375 8.682 -22.314 1.00 89.62 85 ASP A CA 1
ATOM 668 C C . ASP A 1 85 ? 1.276 9.344 -21.461 1.00 89.62 85 ASP A C 1
ATOM 670 O O . ASP A 1 85 ? 1.533 10.338 -20.776 1.00 89.62 85 ASP A O 1
ATOM 674 N N . PHE A 1 86 ? 0.092 8.724 -21.394 1.00 91.38 86 PHE A N 1
ATOM 675 C CA . PHE A 1 86 ? -1.021 9.152 -20.544 1.00 91.38 86 PHE A CA 1
ATOM 676 C C . PHE A 1 86 ? -1.242 8.168 -19.400 1.00 91.38 86 PHE A C 1
ATOM 678 O O . PHE A 1 86 ? -1.365 6.967 -19.616 1.00 91.38 86 PHE A O 1
ATOM 685 N N . PHE A 1 87 ? -1.331 8.678 -18.174 1.00 94.06 87 PHE A N 1
ATOM 686 C CA . PHE A 1 87 ? -1.521 7.841 -16.998 1.00 94.06 87 PHE A CA 1
ATOM 687 C C . PHE A 1 87 ? -2.525 8.467 -16.043 1.00 94.06 87 PHE A C 1
ATOM 689 O O . PHE A 1 87 ? -2.338 9.594 -15.588 1.00 94.06 87 PHE A O 1
ATOM 696 N N . ASP A 1 88 ? -3.558 7.696 -15.726 1.00 95.19 88 ASP A N 1
ATOM 697 C CA . ASP A 1 88 ? -4.504 7.974 -14.656 1.00 95.19 88 ASP A CA 1
ATOM 698 C C . ASP A 1 88 ? -4.391 6.835 -13.626 1.00 95.19 88 ASP A C 1
ATOM 700 O O . ASP A 1 88 ? -4.654 5.671 -13.961 1.00 95.19 88 ASP A O 1
ATOM 704 N N . PRO A 1 89 ? -3.977 7.130 -12.381 1.00 94.75 89 PRO A N 1
ATOM 705 C CA . PRO A 1 89 ? -3.791 6.108 -11.366 1.00 94.75 89 PRO A CA 1
ATOM 706 C C . PRO A 1 89 ? -5.110 5.457 -10.917 1.00 94.75 89 PRO A C 1
ATOM 708 O O . PRO A 1 89 ? -5.106 4.279 -10.555 1.00 94.75 89 PRO A O 1
ATOM 711 N N . ASP A 1 90 ? -6.242 6.165 -10.966 1.00 93.81 90 ASP A N 1
ATOM 712 C CA . ASP A 1 90 ? -7.548 5.599 -10.620 1.00 93.81 90 ASP A CA 1
ATOM 713 C C . ASP A 1 90 ? -8.036 4.644 -11.713 1.00 93.81 90 ASP A C 1
ATOM 715 O O . ASP A 1 90 ? -8.515 3.546 -11.402 1.00 93.81 90 ASP A O 1
ATOM 719 N N . GLN A 1 91 ? -7.844 5.010 -12.985 1.00 94.50 91 GLN A N 1
ATOM 720 C CA . GLN A 1 91 ? -8.114 4.116 -14.112 1.00 94.50 91 GLN A CA 1
ATOM 721 C C . GLN A 1 91 ? -7.210 2.880 -14.061 1.00 94.50 91 GLN A C 1
ATOM 723 O O . GLN A 1 91 ? -7.699 1.761 -14.220 1.00 94.50 91 GLN A O 1
ATOM 728 N N . PHE A 1 92 ? -5.912 3.055 -13.796 1.00 96.00 92 PHE A N 1
ATOM 729 C CA . PHE A 1 92 ? -4.978 1.942 -13.623 1.00 96.00 92 PHE A CA 1
ATOM 730 C C . PHE A 1 92 ? -5.485 0.965 -12.558 1.00 96.00 92 PHE A C 1
ATOM 732 O O . PHE A 1 92 ? -5.658 -0.222 -12.844 1.00 96.00 92 PHE A O 1
ATOM 739 N N . LEU A 1 93 ? -5.804 1.463 -11.360 1.00 94.88 93 LEU A N 1
ATOM 740 C CA . LEU A 1 93 ? -6.298 0.627 -10.268 1.00 94.88 93 LEU A CA 1
ATOM 741 C C . LEU A 1 93 ? -7.621 -0.066 -10.613 1.00 94.88 93 LEU A C 1
ATOM 743 O O . LEU A 1 93 ? -7.835 -1.188 -10.173 1.00 94.88 93 LEU A O 1
ATOM 747 N N . ALA A 1 94 ? -8.489 0.538 -11.428 1.00 93.38 94 ALA A N 1
ATOM 748 C CA . ALA A 1 94 ? -9.718 -0.115 -11.885 1.00 93.38 94 ALA A CA 1
ATOM 749 C C . ALA A 1 94 ? -9.469 -1.313 -12.825 1.00 93.38 94 ALA A C 1
ATOM 751 O O . ALA A 1 94 ? -10.326 -2.189 -12.934 1.00 93.38 94 ALA A O 1
ATOM 752 N N . THR A 1 95 ? -8.313 -1.369 -13.497 1.00 92.31 95 THR A N 1
ATOM 753 C CA . THR A 1 95 ? -7.950 -2.466 -14.417 1.00 92.31 95 THR A CA 1
ATOM 754 C C . THR A 1 95 ? -7.176 -3.603 -13.753 1.00 92.31 95 THR A C 1
ATOM 756 O O . THR A 1 95 ? -7.120 -4.706 -14.300 1.00 92.31 95 THR A O 1
ATOM 759 N N . VAL A 1 96 ? -6.574 -3.356 -12.587 1.00 93.31 96 VAL A N 1
ATOM 760 C CA . VAL A 1 96 ? -5.797 -4.364 -11.859 1.00 93.31 96 VAL A CA 1
ATOM 761 C C . VAL A 1 96 ? -6.708 -5.176 -10.944 1.00 93.31 96 VAL A C 1
ATOM 763 O O . VAL A 1 96 ? -7.583 -4.652 -10.259 1.00 93.31 96 VAL A O 1
ATOM 766 N N . ASP A 1 97 ? -6.478 -6.484 -10.910 1.00 93.25 97 ASP A N 1
ATOM 767 C CA . ASP A 1 97 ? -7.213 -7.393 -10.042 1.00 93.25 97 ASP A CA 1
ATOM 768 C C . ASP A 1 97 ? -6.833 -7.190 -8.566 1.00 93.25 97 ASP A C 1
ATOM 770 O O . ASP A 1 97 ? -5.751 -7.569 -8.118 1.00 93.25 97 ASP A O 1
ATOM 774 N N . MET A 1 98 ? -7.761 -6.605 -7.809 1.00 94.06 98 MET A N 1
ATOM 775 C CA . MET A 1 98 ? -7.658 -6.360 -6.366 1.00 94.06 98 MET A CA 1
ATOM 776 C C . MET A 1 98 ? -8.682 -7.187 -5.575 1.00 94.06 98 MET A C 1
ATOM 778 O O . MET A 1 98 ? -9.141 -6.770 -4.513 1.00 94.06 98 MET A O 1
ATOM 782 N N . SER A 1 99 ? -9.086 -8.356 -6.089 1.00 93.88 99 SER A N 1
ATOM 783 C CA . SER A 1 99 ? -10.168 -9.150 -5.490 1.00 93.88 99 SER A CA 1
ATOM 784 C C . SER A 1 99 ? -9.830 -9.761 -4.123 1.00 93.88 99 SER A C 1
ATOM 786 O O . SER A 1 99 ? -10.716 -10.304 -3.466 1.00 93.88 99 SER A O 1
ATOM 788 N N . SER A 1 100 ? -8.557 -9.770 -3.722 1.00 94.88 100 SER A N 1
ATOM 789 C CA . SER A 1 100 ? -8.107 -10.308 -2.438 1.00 94.88 100 SER A CA 1
ATOM 790 C C . SER A 1 100 ? -6.931 -9.519 -1.876 1.00 94.88 100 SER A C 1
ATOM 792 O O . SER A 1 100 ? -6.148 -8.926 -2.620 1.00 94.88 100 SER A O 1
ATOM 794 N N . GLU A 1 101 ? -6.773 -9.572 -0.554 1.00 94.44 101 GLU A N 1
ATOM 795 C CA . GLU A 1 101 ? -5.664 -8.932 0.159 1.00 94.44 101 GLU A CA 1
ATOM 796 C C . GLU A 1 101 ? -4.297 -9.364 -0.392 1.00 94.44 101 GLU A C 1
ATOM 798 O O . GLU A 1 101 ? -3.441 -8.523 -0.650 1.00 94.44 101 GLU A O 1
ATOM 803 N N . HIS A 1 102 ? -4.120 -10.659 -0.676 1.00 95.44 102 HIS A N 1
ATOM 804 C CA . HIS A 1 102 ? -2.884 -11.181 -1.262 1.00 95.44 102 HIS A CA 1
ATOM 805 C C . HIS A 1 102 ? -2.543 -10.550 -2.617 1.00 95.44 102 HIS A C 1
ATOM 807 O O . HIS A 1 102 ? -1.374 -10.279 -2.874 1.00 95.44 102 HIS A O 1
ATOM 813 N N . LYS A 1 103 ? -3.537 -10.288 -3.477 1.00 96.38 103 LYS A N 1
ATOM 814 C CA . LYS A 1 103 ? -3.301 -9.642 -4.780 1.00 96.38 103 LYS A CA 1
ATOM 815 C C . LYS A 1 103 ? -2.925 -8.173 -4.621 1.00 96.38 103 LYS A C 1
ATOM 817 O O . LYS A 1 103 ? -2.032 -7.686 -5.308 1.00 96.38 103 LYS A O 1
ATOM 822 N N . ILE A 1 104 ? -3.572 -7.482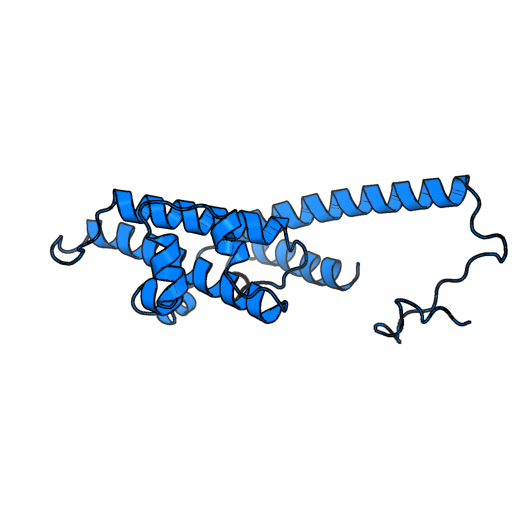 -3.683 1.00 97.25 104 ILE A N 1
ATOM 823 C CA . ILE A 1 104 ? -3.257 -6.087 -3.355 1.00 97.25 104 ILE A CA 1
ATOM 824 C C . ILE A 1 104 ? -1.827 -5.988 -2.801 1.00 97.25 104 ILE A C 1
ATOM 826 O O . ILE A 1 104 ? -1.063 -5.109 -3.202 1.00 97.25 104 ILE A O 1
ATOM 830 N N . LEU A 1 105 ? -1.440 -6.916 -1.922 1.00 96.69 105 LEU A N 1
ATOM 831 C CA . LEU A 1 105 ? -0.096 -6.976 -1.355 1.00 96.69 105 LEU A CA 1
ATOM 832 C C . LEU A 1 105 ? 0.966 -7.342 -2.406 1.00 96.69 105 LEU A C 1
ATOM 834 O O . LEU A 1 105 ? 2.035 -6.737 -2.414 1.00 96.69 105 LEU A O 1
ATOM 838 N N . ASP A 1 106 ? 0.672 -8.272 -3.321 1.00 97.19 106 ASP A N 1
ATOM 839 C CA . ASP A 1 106 ? 1.549 -8.587 -4.461 1.00 97.19 106 ASP A CA 1
ATOM 840 C C . ASP A 1 106 ? 1.803 -7.351 -5.333 1.00 97.19 106 ASP A C 1
ATOM 842 O O . ASP A 1 106 ? 2.952 -7.030 -5.647 1.00 97.19 106 ASP A O 1
ATOM 846 N N . LEU A 1 107 ? 0.744 -6.601 -5.658 1.00 97.81 107 LEU A N 1
ATOM 847 C CA . LEU A 1 107 ? 0.865 -5.351 -6.402 1.00 97.81 107 LEU A CA 1
ATOM 848 C C . LEU A 1 107 ? 1.760 -4.344 -5.667 1.00 97.81 107 LEU A C 1
ATOM 850 O O . LEU A 1 107 ? 2.687 -3.805 -6.274 1.00 97.81 107 LEU A O 1
ATOM 854 N N . LYS A 1 108 ? 1.522 -4.125 -4.364 1.00 97.69 108 LYS A N 1
ATOM 855 C CA . LYS A 1 108 ? 2.348 -3.243 -3.522 1.00 97.69 108 LYS A CA 1
ATOM 856 C C . LYS A 1 108 ? 3.824 -3.656 -3.581 1.00 97.69 108 LYS A C 1
ATOM 858 O O . LYS A 1 108 ? 4.667 -2.826 -3.916 1.00 97.69 108 LYS A O 1
ATOM 863 N N . ASN A 1 109 ? 4.127 -4.937 -3.349 1.00 98.00 109 ASN A N 1
ATOM 864 C CA . ASN A 1 109 ? 5.493 -5.474 -3.377 1.00 98.00 109 ASN A CA 1
ATOM 865 C C . ASN A 1 109 ? 6.194 -5.213 -4.719 1.00 98.00 109 ASN A C 1
ATOM 867 O O . ASN A 1 109 ? 7.348 -4.785 -4.758 1.00 98.00 109 ASN A O 1
ATOM 871 N N . ARG A 1 110 ? 5.496 -5.442 -5.835 1.00 97.81 110 ARG A N 1
ATOM 872 C CA . ARG A 1 110 ? 6.056 -5.274 -7.186 1.00 97.81 110 ARG A CA 1
ATOM 873 C C . ARG A 1 110 ? 6.324 -3.814 -7.531 1.00 97.81 110 ARG A C 1
ATOM 875 O O . ARG A 1 110 ? 7.324 -3.523 -8.199 1.00 97.81 110 ARG A O 1
ATOM 882 N N . ILE A 1 111 ? 5.461 -2.906 -7.076 1.00 97.62 111 ILE A N 1
ATOM 883 C CA . ILE A 1 111 ? 5.640 -1.459 -7.234 1.00 97.62 111 ILE A CA 1
ATOM 884 C C . ILE A 1 111 ? 6.825 -0.974 -6.392 1.00 97.62 111 ILE A C 1
ATOM 886 O O . ILE A 1 111 ? 7.731 -0.349 -6.943 1.00 97.62 111 ILE A O 1
ATOM 890 N N . GLU A 1 112 ? 6.891 -1.336 -5.108 1.00 97.44 112 GLU A N 1
ATOM 891 C CA . GLU A 1 112 ? 8.007 -0.976 -4.220 1.00 97.44 1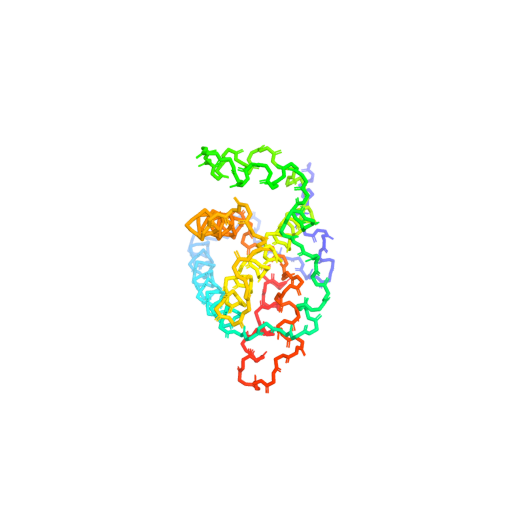12 GLU A CA 1
ATOM 892 C C . GLU A 1 112 ? 9.351 -1.471 -4.760 1.00 97.44 112 GLU A C 1
ATOM 894 O O . GLU A 1 112 ? 10.299 -0.696 -4.889 1.00 97.44 112 GLU A O 1
ATOM 899 N N . ALA A 1 113 ? 9.427 -2.741 -5.166 1.00 97.06 113 ALA A N 1
ATOM 900 C CA . ALA A 1 113 ? 10.610 -3.307 -5.808 1.00 97.06 113 ALA A CA 1
ATOM 901 C C . ALA A 1 113 ? 11.050 -2.500 -7.044 1.00 97.06 113 ALA A C 1
ATOM 903 O O . ALA A 1 113 ? 12.244 -2.284 -7.261 1.00 97.06 113 ALA A O 1
ATOM 904 N N . SER A 1 114 ? 10.102 -2.003 -7.839 1.00 96.00 114 SER A N 1
ATOM 905 C CA . SER A 1 114 ? 10.399 -1.237 -9.057 1.00 96.00 114 SER A CA 1
ATOM 906 C C . SER A 1 114 ? 10.928 0.157 -8.762 1.00 96.00 114 SER A C 1
ATOM 908 O O . SER A 1 114 ? 11.897 0.571 -9.399 1.00 96.00 114 SER A O 1
ATOM 910 N N . ILE A 1 115 ? 10.367 0.831 -7.756 1.00 94.75 115 ILE A N 1
ATOM 911 C CA . ILE A 1 115 ? 10.877 2.112 -7.253 1.00 94.75 115 ILE A CA 1
ATOM 912 C C . ILE A 1 115 ? 12.326 1.945 -6.782 1.00 94.75 115 ILE A C 1
ATOM 914 O O . ILE A 1 115 ? 13.198 2.706 -7.197 1.00 94.75 115 ILE A O 1
ATOM 918 N N . VAL A 1 116 ? 12.625 0.903 -5.993 1.00 94.25 116 VAL A N 1
ATOM 919 C CA . VAL A 1 116 ? 13.999 0.630 -5.528 1.00 94.25 116 VAL A CA 1
ATOM 920 C C . VAL A 1 116 ? 14.956 0.404 -6.705 1.00 94.25 116 VAL A C 1
ATOM 922 O O . VAL A 1 116 ? 16.064 0.950 -6.725 1.00 94.25 116 VAL A O 1
ATOM 925 N N . ILE A 1 117 ? 14.531 -0.354 -7.723 1.00 92.12 117 ILE A N 1
ATOM 926 C CA . ILE A 1 117 ? 15.325 -0.585 -8.938 1.00 92.12 117 ILE A CA 1
ATOM 927 C C . ILE A 1 117 ? 15.596 0.728 -9.688 1.00 92.12 117 ILE A C 1
ATOM 929 O O . ILE A 1 117 ? 16.722 0.938 -10.153 1.00 92.12 117 ILE A O 1
ATOM 933 N N . TRP A 1 118 ? 14.593 1.594 -9.853 1.00 90.00 118 TRP A N 1
ATOM 934 C CA . TRP A 1 118 ? 14.744 2.857 -10.578 1.00 90.00 118 TRP A CA 1
ATOM 935 C C . TRP A 1 118 ? 15.643 3.840 -9.829 1.00 90.00 118 TRP A C 1
ATOM 937 O O . TRP A 1 118 ? 16.633 4.279 -10.425 1.00 90.00 118 TRP A O 1
ATOM 947 N N . LYS A 1 119 ? 15.421 4.041 -8.522 1.00 87.94 119 LYS A N 1
ATOM 948 C CA . LYS A 1 119 ? 16.277 4.867 -7.651 1.00 87.94 119 LYS A CA 1
ATOM 949 C C . LYS A 1 119 ? 17.745 4.429 -7.716 1.00 87.94 119 LYS A C 1
ATOM 951 O O . LYS A 1 119 ? 18.642 5.237 -7.951 1.00 87.94 119 LYS A O 1
ATOM 956 N N . ARG A 1 120 ? 18.022 3.119 -7.633 1.00 84.62 120 ARG A N 1
ATOM 957 C CA . ARG A 1 120 ? 19.398 2.590 -7.732 1.00 84.62 120 ARG A CA 1
ATOM 958 C C . ARG A 1 120 ? 20.030 2.828 -9.106 1.00 84.62 120 ARG A C 1
ATOM 960 O O . ARG A 1 120 ? 21.218 3.138 -9.193 1.00 84.62 120 ARG A O 1
ATOM 967 N N . LYS A 1 121 ? 19.266 2.665 -10.191 1.00 80.12 121 LYS A N 1
ATOM 968 C CA . LYS A 1 121 ? 19.765 2.873 -11.563 1.00 80.12 121 LYS A CA 1
ATOM 969 C C . LYS A 1 121 ? 20.000 4.339 -11.913 1.00 80.12 121 LYS A C 1
ATOM 971 O O . LYS A 1 121 ? 20.692 4.587 -12.900 1.00 80.12 121 LYS A O 1
ATOM 976 N N . MET A 1 122 ? 19.414 5.276 -11.175 1.00 72.00 122 MET A N 1
ATOM 977 C CA . MET A 1 122 ? 19.735 6.699 -11.286 1.00 72.00 122 MET A CA 1
ATOM 978 C C . MET A 1 122 ? 21.082 6.966 -10.607 1.00 72.00 122 MET A C 1
ATOM 980 O O . MET A 1 122 ? 22.018 7.370 -11.289 1.00 72.00 122 MET A O 1
ATOM 984 N N . ASN A 1 123 ? 21.247 6.535 -9.352 1.00 68.50 123 ASN A N 1
ATOM 985 C CA . ASN A 1 123 ? 22.470 6.767 -8.569 1.00 68.50 123 ASN A CA 1
ATOM 986 C C . ASN A 1 123 ? 23.727 6.052 -9.112 1.00 68.50 123 ASN A C 1
ATOM 988 O O . ASN A 1 123 ? 24.842 6.530 -8.933 1.00 68.50 123 ASN A O 1
ATOM 992 N N . GLN A 1 124 ? 23.597 4.895 -9.778 1.00 63.16 124 GLN A N 1
ATOM 993 C CA . GLN A 1 124 ? 24.760 4.207 -10.369 1.00 63.16 124 GLN A CA 1
ATOM 994 C C . GLN A 1 124 ? 25.258 4.824 -11.684 1.00 63.16 124 GLN A C 1
ATOM 996 O O . GLN A 1 124 ? 26.400 4.570 -12.080 1.00 63.16 124 GLN A O 1
ATOM 1001 N N . LYS A 1 125 ? 24.432 5.621 -12.375 1.00 54.91 125 LYS A N 1
ATOM 1002 C CA . LYS A 1 125 ? 24.795 6.200 -13.676 1.00 54.91 125 LYS A CA 1
ATOM 1003 C C . LYS A 1 125 ? 25.803 7.350 -13.547 1.00 54.91 125 LYS A C 1
ATOM 1005 O O . LYS A 1 125 ? 26.497 7.630 -14.520 1.00 54.91 125 LYS A O 1
ATOM 1010 N N . ASP A 1 126 ? 25.953 7.915 -12.349 1.00 49.62 126 ASP A N 1
ATOM 1011 C CA . ASP A 1 126 ? 26.963 8.936 -12.052 1.00 49.62 126 ASP A CA 1
ATOM 1012 C C . ASP A 1 126 ? 28.389 8.364 -11.974 1.00 49.62 126 ASP A C 1
ATOM 1014 O O . ASP A 1 126 ? 29.350 9.093 -12.200 1.00 49.62 126 ASP A O 1
ATOM 1018 N N . ASN A 1 127 ? 28.550 7.050 -11.743 1.00 46.88 127 ASN A N 1
ATOM 1019 C CA . ASN A 1 127 ? 29.874 6.432 -11.575 1.00 46.88 127 ASN A CA 1
ATOM 1020 C C . ASN A 1 127 ? 30.341 5.526 -12.730 1.00 46.88 127 ASN A C 1
ATOM 1022 O O . ASN A 1 127 ? 31.545 5.286 -12.826 1.00 46.88 127 ASN A O 1
ATOM 1026 N N . LYS A 1 128 ? 29.467 5.018 -13.621 1.00 42.62 128 LYS A N 1
ATOM 1027 C CA . LYS A 1 128 ? 29.885 4.246 -14.818 1.00 42.62 128 LYS A CA 1
ATOM 1028 C C . LYS A 1 128 ? 28.923 4.389 -16.014 1.00 42.62 128 LYS A C 1
ATOM 1030 O O . LYS A 1 128 ? 27.771 3.976 -15.954 1.00 42.62 128 LYS A O 1
ATOM 1035 N N . SER A 1 129 ? 29.484 4.862 -17.132 1.00 40.56 129 SER A N 1
ATOM 1036 C CA . SER A 1 129 ? 29.116 4.579 -18.534 1.00 40.56 129 SER A CA 1
ATOM 1037 C C . SER A 1 129 ? 27.681 4.896 -18.995 1.00 40.56 129 SER A C 1
ATOM 1039 O O . SER A 1 129 ? 26.750 4.105 -18.865 1.00 40.56 129 SER A O 1
ATOM 1041 N N . ALA A 1 130 ? 27.550 6.009 -19.718 1.00 44.91 130 ALA A N 1
ATOM 1042 C CA . ALA A 1 130 ? 26.341 6.505 -20.380 1.00 44.91 130 ALA A CA 1
ATOM 1043 C C . ALA A 1 130 ? 25.810 5.672 -21.580 1.00 44.91 130 ALA A C 1
ATOM 1045 O O . ALA A 1 130 ? 24.997 6.179 -22.348 1.00 44.91 130 ALA A O 1
ATOM 1046 N N . TRP A 1 131 ? 26.200 4.404 -21.760 1.00 39.06 131 TRP A N 1
ATOM 1047 C CA . TRP A 1 131 ? 25.864 3.620 -22.964 1.00 39.06 131 TRP A CA 1
ATOM 1048 C C . TRP A 1 131 ? 24.936 2.431 -22.681 1.00 39.06 131 TRP A C 1
ATOM 1050 O O . TRP A 1 131 ? 25.314 1.273 -22.840 1.00 39.06 131 TRP A O 1
ATOM 1060 N N . GLY A 1 132 ? 23.703 2.680 -22.228 1.00 45.44 132 GLY A N 1
ATOM 1061 C CA . GLY A 1 132 ? 22.790 1.552 -21.998 1.00 45.44 132 GLY A CA 1
ATOM 1062 C C . GLY A 1 132 ? 21.382 1.840 -21.494 1.00 45.44 132 GLY A C 1
ATOM 1063 O O . GLY A 1 132 ? 20.776 0.957 -20.894 1.00 45.44 132 GLY A O 1
ATOM 1064 N N . SER A 1 133 ? 20.828 3.039 -21.692 1.00 52.03 133 SER A N 1
ATOM 1065 C CA . SER A 1 133 ? 19.416 3.265 -21.361 1.00 52.03 133 SER A CA 1
ATOM 1066 C C . SER A 1 133 ? 18.694 4.017 -22.461 1.00 52.03 133 SER A C 1
ATOM 1068 O O . SER A 1 133 ? 18.897 5.215 -22.615 1.00 52.03 133 SER A O 1
ATOM 1070 N N . ALA A 1 134 ? 17.799 3.314 -23.155 1.00 57.91 134 ALA A N 1
ATOM 1071 C CA . ALA A 1 134 ? 16.849 3.885 -24.109 1.00 57.91 134 ALA A CA 1
ATOM 1072 C C . ALA A 1 134 ? 15.809 4.823 -23.454 1.00 57.91 134 ALA A C 1
ATOM 1074 O O . ALA A 1 134 ? 15.085 5.520 -24.153 1.00 57.91 134 ALA A O 1
ATOM 1075 N N . VAL A 1 135 ? 15.726 4.849 -22.117 1.00 64.38 135 VAL A N 1
ATOM 1076 C CA . VAL A 1 135 ? 14.820 5.721 -21.351 1.00 64.38 135 VAL A CA 1
ATOM 1077 C C . VAL A 1 135 ? 15.624 6.864 -20.726 1.00 64.38 135 VAL A C 1
ATOM 1079 O O . VAL A 1 135 ? 16.636 6.594 -20.061 1.00 64.38 135 VAL A O 1
ATOM 1082 N N . SER A 1 136 ? 15.181 8.109 -20.947 1.00 73.19 136 SER A N 1
ATOM 1083 C CA . SER A 1 136 ? 15.756 9.324 -20.351 1.00 73.19 136 SER A CA 1
ATOM 1084 C C . SER A 1 136 ? 15.581 9.350 -18.827 1.00 73.19 136 SER A C 1
ATOM 1086 O O . SER A 1 136 ? 14.809 8.575 -18.265 1.00 73.19 136 SER A O 1
ATOM 1088 N N . ILE A 1 137 ? 16.337 10.215 -18.150 1.00 74.38 137 ILE A N 1
ATOM 1089 C CA . ILE A 1 137 ? 16.260 10.397 -16.691 1.00 74.38 137 ILE A CA 1
ATOM 1090 C C . ILE A 1 137 ? 14.891 10.970 -16.302 1.00 74.38 137 ILE A C 1
ATOM 1092 O O . ILE A 1 137 ? 14.209 10.360 -15.490 1.00 74.38 137 ILE A O 1
ATOM 1096 N N . GLU A 1 138 ? 14.435 12.012 -17.000 1.00 77.12 138 GLU A N 1
ATOM 1097 C CA . GLU A 1 138 ? 13.113 12.634 -16.808 1.00 77.12 138 GLU A CA 1
ATOM 1098 C C . GLU A 1 138 ? 11.960 11.620 -16.916 1.00 77.12 138 GLU A C 1
ATOM 1100 O O . GLU A 1 138 ? 11.043 11.603 -16.101 1.00 77.12 138 GLU A O 1
ATOM 1105 N N . LYS A 1 139 ? 12.021 10.692 -17.886 1.00 80.44 139 LYS A N 1
ATOM 1106 C CA . LYS A 1 139 ? 11.001 9.637 -18.009 1.00 80.44 139 LYS A CA 1
ATOM 1107 C C . LYS A 1 139 ? 11.035 8.651 -16.840 1.00 80.44 139 LYS A C 1
ATOM 1109 O O . LYS A 1 139 ? 10.003 8.087 -16.502 1.00 80.44 139 LYS A O 1
ATOM 1114 N N . ARG A 1 140 ? 12.198 8.413 -16.225 1.00 78.75 140 ARG A N 1
ATOM 1115 C CA . ARG A 1 140 ? 12.303 7.536 -15.047 1.00 78.75 140 ARG A CA 1
ATOM 1116 C C . ARG A 1 140 ? 11.772 8.210 -13.786 1.00 78.75 140 ARG A C 1
ATOM 1118 O O . ARG A 1 140 ? 11.104 7.524 -13.024 1.00 78.75 140 ARG A O 1
ATOM 1125 N N . GLU A 1 141 ? 12.021 9.507 -13.613 1.00 86.81 141 GLU A N 1
ATOM 1126 C CA . GLU A 1 141 ? 11.436 10.313 -12.527 1.00 86.81 141 GLU A CA 1
ATOM 1127 C C . GLU A 1 141 ? 9.910 10.286 -12.600 1.00 86.81 141 GLU A C 1
ATOM 1129 O O . GLU A 1 141 ? 9.248 9.995 -11.610 1.00 86.81 141 GLU A O 1
ATOM 1134 N N . LEU A 1 142 ? 9.350 10.445 -13.804 1.00 90.56 142 LEU A N 1
ATOM 1135 C CA . LEU A 1 142 ? 7.909 10.332 -14.018 1.00 90.56 142 LEU A CA 1
ATOM 1136 C C . LEU A 1 142 ? 7.359 8.949 -13.628 1.00 90.56 142 LEU A C 1
ATOM 1138 O O . LEU A 1 142 ? 6.294 8.842 -13.025 1.00 90.56 142 LEU A O 1
ATOM 1142 N N . PHE A 1 143 ? 8.058 7.864 -13.977 1.00 91.56 143 PHE A N 1
ATOM 1143 C CA . PHE A 1 143 ? 7.611 6.512 -13.616 1.00 91.56 143 PHE A CA 1
ATOM 1144 C C . PHE A 1 143 ? 7.676 6.271 -12.108 1.00 91.56 143 PHE A C 1
ATOM 1146 O O . PHE A 1 143 ? 6.817 5.578 -11.562 1.00 91.56 143 PHE A O 1
ATOM 1153 N N . GLU A 1 144 ? 8.677 6.845 -11.444 1.00 91.75 144 GLU A N 1
ATOM 1154 C CA . GLU A 1 144 ? 8.809 6.823 -9.993 1.00 91.75 144 GLU A CA 1
ATOM 1155 C C . GLU A 1 144 ? 7.661 7.580 -9.317 1.00 91.75 144 GLU A C 1
ATOM 1157 O O . GLU A 1 144 ? 6.972 6.992 -8.487 1.00 91.75 144 GLU A O 1
ATOM 1162 N N . GLU A 1 145 ? 7.379 8.817 -9.732 1.00 93.12 145 GLU A N 1
ATOM 1163 C CA . GLU A 1 145 ? 6.278 9.632 -9.199 1.00 93.12 145 GLU A CA 1
ATOM 1164 C C . GLU A 1 145 ? 4.921 8.922 -9.344 1.00 93.12 145 GLU A C 1
ATOM 1166 O O . GLU A 1 145 ? 4.118 8.854 -8.405 1.00 93.12 145 GLU A O 1
ATOM 1171 N N . ARG A 1 146 ? 4.670 8.318 -10.512 1.00 96.00 146 ARG A N 1
ATOM 1172 C CA . ARG A 1 146 ? 3.454 7.528 -10.761 1.00 96.00 146 ARG A CA 1
ATOM 1173 C C . ARG A 1 146 ? 3.371 6.314 -9.841 1.00 96.00 146 ARG A C 1
ATOM 1175 O O . ARG A 1 146 ? 2.310 6.036 -9.287 1.00 96.00 146 ARG A O 1
ATOM 1182 N N . ALA A 1 147 ? 4.478 5.599 -9.657 1.00 96.31 147 ALA A N 1
ATOM 1183 C CA . ALA A 1 147 ? 4.542 4.449 -8.765 1.00 96.31 147 ALA A CA 1
ATOM 1184 C C . ALA A 1 147 ? 4.299 4.842 -7.297 1.00 96.31 147 ALA A C 1
ATOM 1186 O O . ALA A 1 147 ? 3.523 4.175 -6.611 1.00 96.31 147 ALA A O 1
ATOM 1187 N N . GLU A 1 148 ? 4.888 5.944 -6.830 1.00 95.00 148 GLU A N 1
ATOM 1188 C CA . GLU A 1 148 ? 4.650 6.483 -5.486 1.00 95.00 148 GLU A CA 1
ATOM 1189 C C . GLU A 1 148 ? 3.185 6.909 -5.301 1.00 95.00 148 GLU A C 1
ATOM 1191 O O . GLU A 1 148 ? 2.566 6.572 -4.289 1.00 95.00 148 GLU A O 1
ATOM 1196 N N . THR A 1 149 ? 2.582 7.536 -6.315 1.00 96.69 149 THR A N 1
ATOM 1197 C CA . THR A 1 149 ? 1.153 7.890 -6.313 1.00 96.69 149 THR A CA 1
ATOM 1198 C C . THR A 1 149 ? 0.261 6.657 -6.155 1.00 96.69 149 THR A C 1
ATOM 1200 O O . THR A 1 149 ? -0.672 6.662 -5.347 1.00 96.69 149 THR A O 1
ATOM 1203 N N . ILE A 1 150 ? 0.564 5.561 -6.862 1.00 96.94 150 ILE A N 1
ATOM 1204 C CA . ILE A 1 150 ? -0.177 4.303 -6.704 1.00 96.94 150 ILE A CA 1
ATOM 1205 C C . ILE A 1 150 ? -0.063 3.784 -5.263 1.00 96.94 150 ILE A C 1
ATOM 1207 O O . ILE A 1 150 ? -1.075 3.389 -4.683 1.00 96.94 150 ILE A O 1
ATOM 1211 N N . LEU A 1 151 ? 1.130 3.803 -4.654 1.00 95.62 151 LEU A N 1
ATOM 1212 C CA . LEU A 1 151 ? 1.310 3.357 -3.265 1.00 95.62 151 LEU A CA 1
ATOM 1213 C C . LEU A 1 151 ? 0.480 4.187 -2.275 1.00 95.62 151 LEU A C 1
ATOM 1215 O O . LEU A 1 151 ? -0.125 3.624 -1.357 1.00 95.62 151 LEU A O 1
ATOM 1219 N N . VAL A 1 152 ? 0.393 5.506 -2.478 1.00 93.50 152 VAL A N 1
ATOM 1220 C CA . VAL A 1 152 ? -0.459 6.392 -1.667 1.00 93.50 152 VAL A CA 1
ATOM 1221 C C . VAL A 1 152 ? -1.934 6.005 -1.799 1.00 93.50 152 VAL A C 1
ATOM 1223 O O . VAL A 1 152 ? -2.630 5.873 -0.787 1.00 93.50 152 VAL A O 1
ATOM 1226 N N . LEU A 1 153 ? -2.413 5.758 -3.020 1.00 95.00 153 LEU A N 1
ATOM 1227 C CA . LEU A 1 153 ? -3.798 5.340 -3.254 1.00 95.00 153 LEU A CA 1
ATOM 1228 C C . LEU A 1 153 ? -4.105 3.966 -2.656 1.00 95.00 153 LEU A C 1
ATOM 1230 O O . LEU A 1 153 ? -5.173 3.788 -2.068 1.00 95.00 153 LEU A O 1
ATOM 1234 N N . LEU A 1 154 ? -3.174 3.011 -2.749 1.00 94.50 154 LEU A N 1
ATOM 1235 C CA . LEU A 1 154 ? -3.317 1.704 -2.105 1.00 94.50 154 LEU A CA 1
ATOM 1236 C C . LEU A 1 154 ? -3.450 1.853 -0.587 1.00 94.50 154 LEU A C 1
ATOM 1238 O O . LEU A 1 154 ? -4.346 1.253 0.001 1.00 94.50 154 LEU A O 1
ATOM 1242 N N . LYS A 1 155 ? -2.638 2.709 0.042 1.00 89.88 155 LYS A N 1
ATOM 1243 C CA . LYS A 1 155 ? -2.731 2.990 1.483 1.00 89.88 155 LYS A CA 1
ATOM 1244 C C . LYS A 1 155 ? -4.066 3.634 1.869 1.00 89.88 155 LYS A C 1
ATOM 1246 O O . LYS A 1 155 ? -4.618 3.307 2.916 1.00 89.88 155 LYS A O 1
ATOM 1251 N N . HIS A 1 156 ? -4.591 4.533 1.037 1.00 88.62 156 HIS A N 1
ATOM 1252 C CA . HIS A 1 156 ? -5.882 5.176 1.287 1.00 88.62 156 HIS A CA 1
ATOM 1253 C C . HIS A 1 156 ? -7.059 4.198 1.142 1.00 88.62 156 HIS A C 1
ATOM 1255 O O . HIS A 1 156 ? -7.971 4.201 1.968 1.00 88.62 156 HIS A O 1
ATOM 1261 N N . ARG A 1 157 ? -7.045 3.349 0.106 1.00 92.06 157 ARG A N 1
ATOM 1262 C CA . ARG A 1 157 ? -8.115 2.372 -0.162 1.00 92.06 157 ARG A CA 1
ATOM 1263 C C . ARG A 1 157 ? -8.059 1.162 0.777 1.00 92.06 157 ARG A C 1
ATOM 1265 O O . ARG A 1 157 ? -9.106 0.619 1.120 1.00 92.06 157 ARG A O 1
ATOM 1272 N N . PHE A 1 158 ? -6.863 0.768 1.212 1.00 90.69 158 PHE A N 1
ATOM 1273 C CA . PHE A 1 158 ? -6.616 -0.433 2.014 1.00 90.69 158 PHE A CA 1
ATOM 1274 C C . PHE A 1 158 ? -5.753 -0.116 3.249 1.00 90.69 158 PHE A C 1
ATOM 1276 O O . PHE A 1 158 ? -4.617 -0.582 3.355 1.00 90.69 158 PHE A O 1
ATOM 1283 N N . PRO A 1 159 ? -6.274 0.657 4.221 1.00 82.81 159 PRO A N 1
ATOM 1284 C CA . PRO A 1 159 ? -5.506 1.075 5.397 1.00 82.81 159 PRO A CA 1
ATOM 1285 C C . PRO A 1 159 ? -5.091 -0.094 6.306 1.00 82.81 159 PRO A C 1
ATOM 1287 O O . PRO A 1 159 ? -4.189 0.069 7.118 1.00 82.81 159 PRO A O 1
ATOM 1290 N N . GLY A 1 160 ? -5.737 -1.258 6.172 1.00 83.88 160 GLY A N 1
ATOM 1291 C CA . GLY A 1 160 ? -5.456 -2.470 6.944 1.00 83.88 160 GLY A CA 1
ATOM 1292 C C . GLY A 1 160 ? -4.484 -3.455 6.287 1.00 83.88 160 GLY A C 1
ATOM 1293 O O . GLY A 1 160 ? -4.340 -4.559 6.802 1.00 83.88 160 GLY A O 1
ATOM 1294 N N . LEU A 1 161 ? -3.863 -3.100 5.156 1.00 87.94 161 LEU A N 1
ATOM 1295 C CA . LEU A 1 161 ? -3.018 -4.021 4.394 1.00 87.94 161 LEU A CA 1
ATOM 1296 C C . LEU A 1 161 ? -1.821 -4.517 5.237 1.00 87.94 161 LEU A C 1
ATOM 1298 O O . LEU A 1 161 ? -1.206 -3.703 5.937 1.00 87.94 161 LEU A O 1
ATOM 1302 N N . PRO A 1 162 ? -1.445 -5.806 5.146 1.00 89.44 162 PRO A N 1
ATOM 1303 C CA . PRO A 1 162 ? -0.256 -6.321 5.813 1.00 89.44 162 PRO A CA 1
ATOM 1304 C C . PRO A 1 162 ? 1.032 -5.610 5.379 1.00 89.44 162 PRO A C 1
ATOM 1306 O O . PRO A 1 162 ? 1.108 -4.969 4.322 1.00 89.44 162 PRO A O 1
ATOM 1309 N N . GLN A 1 163 ? 2.075 -5.752 6.198 1.00 90.06 163 GLN A N 1
ATOM 1310 C CA . GLN A 1 163 ? 3.407 -5.238 5.880 1.00 90.06 163 GLN A CA 1
ATOM 1311 C C . GLN A 1 163 ? 3.943 -5.869 4.590 1.00 90.06 163 GLN A C 1
ATOM 1313 O O . GLN A 1 163 ? 3.756 -7.062 4.342 1.00 90.06 163 GLN A O 1
ATOM 1318 N N . SER A 1 164 ? 4.602 -5.059 3.758 1.00 95.00 164 SER A N 1
ATOM 1319 C CA . SER A 1 164 ? 5.198 -5.551 2.515 1.00 95.00 164 SER A CA 1
ATOM 1320 C C . SER A 1 164 ? 6.474 -6.348 2.770 1.00 95.00 164 SER A C 1
ATOM 1322 O O . SER A 1 164 ? 7.060 -6.310 3.853 1.00 95.00 164 SER A O 1
ATOM 1324 N N . SER A 1 165 ? 6.957 -7.050 1.747 1.00 95.88 165 SER A N 1
ATOM 1325 C CA . SER A 1 165 ? 8.247 -7.739 1.801 1.00 95.88 165 SER A CA 1
ATOM 1326 C C . SER A 1 165 ? 9.407 -6.768 2.045 1.00 95.88 165 SER A C 1
ATOM 1328 O O . SER A 1 165 ? 10.362 -7.130 2.732 1.00 95.88 165 SER A O 1
ATOM 1330 N N . LEU A 1 166 ? 9.321 -5.536 1.529 1.00 94.88 166 LEU A N 1
ATOM 1331 C CA . LEU A 1 166 ? 10.308 -4.494 1.807 1.00 94.88 166 LEU A CA 1
ATOM 1332 C C . LEU A 1 166 ? 10.223 -4.024 3.263 1.00 94.88 166 LEU A C 1
ATOM 1334 O O . LEU A 1 166 ? 11.259 -3.951 3.920 1.00 94.88 166 LEU A O 1
ATOM 1338 N N . ASP A 1 167 ? 9.018 -3.759 3.778 1.00 92.75 167 ASP A N 1
ATOM 1339 C CA . ASP A 1 167 ? 8.799 -3.363 5.177 1.00 92.75 167 ASP A CA 1
ATOM 1340 C C . ASP A 1 167 ? 9.373 -4.418 6.139 1.00 92.75 167 ASP A C 1
ATOM 1342 O O . ASP A 1 167 ? 10.151 -4.099 7.040 1.00 92.75 167 ASP A O 1
ATOM 1346 N N . ILE A 1 168 ? 9.052 -5.695 5.900 1.00 91.94 168 ILE A N 1
ATOM 1347 C CA . ILE A 1 168 ? 9.543 -6.832 6.692 1.00 91.94 168 ILE A CA 1
ATOM 1348 C C . ILE A 1 168 ? 11.071 -6.911 6.631 1.00 91.94 168 ILE A C 1
ATOM 1350 O O . ILE A 1 168 ? 11.721 -7.065 7.664 1.00 91.94 168 ILE A O 1
ATOM 1354 N N . SER A 1 169 ? 11.659 -6.770 5.439 1.00 92.56 169 SER A N 1
ATOM 1355 C CA . SER A 1 169 ? 13.114 -6.805 5.274 1.00 92.56 169 SER A CA 1
ATOM 1356 C C . SER A 1 169 ? 13.795 -5.654 6.021 1.00 92.56 169 SER A C 1
ATOM 1358 O O . SER A 1 169 ? 14.750 -5.884 6.765 1.00 92.56 169 SER A O 1
ATOM 1360 N N . LYS A 1 170 ? 13.269 -4.429 5.900 1.00 90.44 170 LYS A N 1
ATOM 1361 C CA . LYS A 1 170 ? 13.761 -3.261 6.641 1.00 90.44 170 LYS A CA 1
ATOM 1362 C C . LYS A 1 170 ? 13.733 -3.513 8.147 1.00 90.44 170 LYS A C 1
ATOM 1364 O O . LYS A 1 170 ? 14.747 -3.309 8.803 1.00 90.44 170 LYS A O 1
ATOM 1369 N N . ILE A 1 171 ? 12.631 -4.032 8.690 1.00 88.75 171 ILE A N 1
ATOM 1370 C CA . ILE A 1 171 ? 12.514 -4.346 10.124 1.00 88.75 171 ILE A CA 1
ATOM 1371 C C . ILE A 1 171 ? 13.514 -5.431 10.542 1.00 88.75 171 ILE A C 1
ATOM 1373 O O . ILE A 1 171 ? 14.188 -5.281 11.560 1.00 88.75 171 ILE A O 1
ATOM 1377 N N . GLN A 1 172 ? 13.628 -6.508 9.760 1.00 86.19 172 GLN A N 1
ATOM 1378 C CA . GLN A 1 172 ? 14.473 -7.659 10.079 1.00 86.19 172 GLN A CA 1
ATOM 1379 C C . GLN A 1 172 ? 15.965 -7.305 10.131 1.00 86.19 172 GLN A C 1
ATOM 1381 O O . GLN A 1 172 ? 16.690 -7.820 10.983 1.00 86.19 172 GLN A O 1
ATOM 1386 N N . PHE A 1 173 ? 16.432 -6.455 9.216 1.00 84.50 173 PHE A N 1
ATOM 1387 C CA . PHE A 1 173 ? 17.855 -6.132 9.067 1.00 84.50 173 PHE A CA 1
ATOM 1388 C C . PHE A 1 173 ? 18.238 -4.752 9.614 1.00 84.50 173 PHE A C 1
ATOM 1390 O O . PHE A 1 173 ? 19.415 -4.384 9.572 1.00 84.50 173 PHE A O 1
ATOM 1397 N N . ASN A 1 174 ? 17.283 -3.995 10.158 1.00 80.00 174 ASN A N 1
ATOM 1398 C CA . ASN A 1 174 ? 17.564 -2.715 10.789 1.00 80.00 174 ASN A CA 1
ATOM 1399 C C . ASN A 1 174 ? 18.520 -2.891 11.987 1.00 80.00 174 ASN A C 1
ATOM 1401 O O . ASN A 1 174 ? 18.239 -3.607 12.948 1.00 80.00 174 ASN A O 1
ATOM 1405 N N . ARG A 1 175 ? 19.658 -2.188 11.946 1.00 69.88 175 ARG A N 1
ATOM 1406 C CA . ARG A 1 175 ? 20.693 -2.212 12.997 1.00 69.88 175 ARG A CA 1
ATOM 1407 C C . ARG A 1 175 ? 20.481 -1.152 14.088 1.00 69.88 175 ARG A C 1
ATOM 1409 O O . ARG A 1 175 ? 21.189 -1.161 15.095 1.00 69.88 175 ARG A O 1
ATOM 1416 N N . VAL A 1 176 ? 19.520 -0.239 13.915 1.00 60.75 176 VAL A N 1
ATOM 1417 C CA . VAL A 1 176 ? 19.255 0.875 14.839 1.00 60.75 176 VAL A CA 1
ATOM 1418 C C . VAL A 1 176 ? 18.158 0.495 15.841 1.00 60.75 176 VAL A C 1
ATOM 1420 O O . VAL A 1 176 ? 16.979 0.418 15.497 1.00 60.75 176 VAL A O 1
ATOM 1423 N N . ARG A 1 177 ? 18.541 0.293 17.111 1.00 55.94 177 ARG A N 1
ATOM 1424 C CA . ARG A 1 177 ? 17.671 -0.220 18.195 1.00 55.94 177 ARG A CA 1
ATOM 1425 C C . ARG A 1 177 ? 16.427 0.633 18.498 1.00 55.94 177 ARG A C 1
ATOM 1427 O O . ARG A 1 177 ? 15.428 0.088 18.952 1.00 55.94 177 ARG A O 1
ATOM 1434 N N . THR A 1 178 ? 16.458 1.941 18.247 1.00 54.56 178 THR A N 1
ATOM 1435 C CA . THR A 1 178 ? 15.328 2.862 18.494 1.00 54.56 178 THR A CA 1
ATOM 1436 C C . THR A 1 178 ? 14.193 2.724 17.474 1.00 54.56 178 THR A C 1
ATOM 1438 O O . THR A 1 178 ? 13.037 2.956 17.810 1.00 54.56 178 THR A O 1
ATOM 1441 N N . CYS A 1 179 ? 14.500 2.291 16.251 1.00 54.16 179 CYS A N 1
ATOM 1442 C CA . CYS A 1 179 ? 13.554 2.222 15.134 1.00 54.16 179 CYS A CA 1
ATOM 1443 C C . CYS A 1 179 ? 12.670 0.947 15.187 1.00 54.16 179 CYS A C 1
ATOM 1445 O O . CYS A 1 179 ? 11.525 0.936 14.731 1.00 54.16 179 CYS A O 1
ATOM 1447 N N . SER A 1 180 ? 13.162 -0.122 15.830 1.00 53.44 180 SER A N 1
ATOM 1448 C CA . SER A 1 180 ? 12.448 -1.405 15.964 1.00 53.44 180 SER A CA 1
ATOM 1449 C C . SER A 1 180 ? 11.349 -1.409 17.039 1.00 53.44 180 SER A C 1
ATOM 1451 O O . SER A 1 180 ? 10.406 -2.188 16.941 1.00 53.44 180 SER A O 1
ATOM 1453 N N . VAL A 1 181 ? 11.430 -0.543 18.059 1.00 53.47 181 VAL A N 1
ATOM 1454 C CA . VAL A 1 181 ? 10.428 -0.499 19.148 1.00 53.47 181 VAL A CA 1
ATOM 1455 C C . VAL A 1 181 ? 9.113 0.145 18.686 1.00 53.47 181 VAL A C 1
ATOM 1457 O O . VAL A 1 181 ? 8.045 -0.310 19.085 1.00 53.47 181 VAL A O 1
ATOM 1460 N N . CYS A 1 182 ? 9.162 1.150 17.804 1.00 54.31 182 CYS A N 1
ATOM 1461 C CA . CYS A 1 182 ? 7.946 1.783 17.270 1.00 54.31 182 CYS A CA 1
ATOM 1462 C C . CYS A 1 182 ? 7.173 0.857 16.314 1.00 54.31 182 CYS A C 1
ATOM 1464 O O . CYS A 1 182 ? 5.948 0.783 16.372 1.00 54.31 182 CYS A O 1
ATOM 1466 N N . THR A 1 183 ? 7.881 0.096 15.476 1.00 54.12 183 THR A N 1
ATOM 1467 C CA . THR A 1 183 ? 7.264 -0.733 14.430 1.00 54.12 183 THR A CA 1
ATOM 1468 C C . THR A 1 183 ? 6.556 -1.976 14.982 1.00 54.12 183 THR A C 1
ATOM 1470 O O . THR A 1 183 ? 5.451 -2.279 14.532 1.00 54.12 183 THR A O 1
ATOM 1473 N N . PHE A 1 184 ? 7.122 -2.645 15.996 1.00 51.34 184 PHE A N 1
ATOM 1474 C CA . PHE A 1 184 ? 6.526 -3.845 16.608 1.00 51.34 184 PHE A CA 1
ATOM 1475 C C . PHE A 1 184 ? 5.214 -3.572 17.362 1.00 51.34 184 PHE A C 1
ATOM 1477 O O . PHE A 1 184 ? 4.269 -4.347 17.242 1.00 51.34 184 PHE A O 1
ATOM 1484 N N . ILE A 1 185 ? 5.118 -2.457 18.095 1.00 51.41 185 ILE A N 1
ATOM 1485 C CA . ILE A 1 185 ? 3.958 -2.165 18.963 1.00 51.41 185 ILE A CA 1
ATOM 1486 C C . ILE A 1 185 ? 2.658 -1.964 18.160 1.00 51.41 185 ILE A C 1
ATOM 1488 O O . ILE A 1 185 ? 1.561 -2.177 18.670 1.00 51.41 185 ILE A O 1
ATOM 1492 N N . LEU A 1 186 ? 2.756 -1.593 16.885 1.00 50.34 186 LEU A N 1
ATOM 1493 C CA . LEU A 1 186 ? 1.607 -1.204 16.062 1.00 50.34 186 LEU A CA 1
ATOM 1494 C C . LEU A 1 186 ? 1.048 -2.320 15.177 1.00 50.34 186 LEU A C 1
ATOM 1496 O O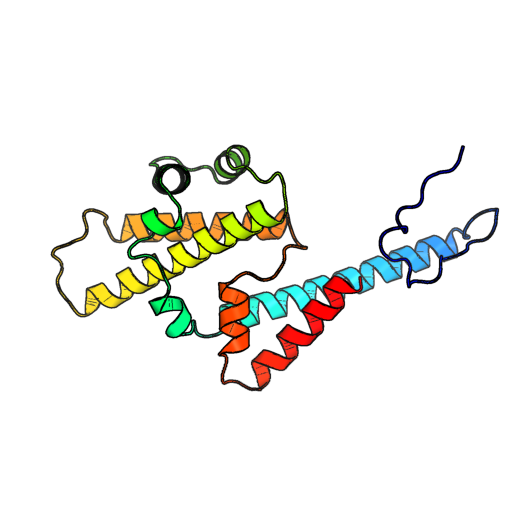 . LEU A 1 186 ? -0.150 -2.306 14.900 1.00 50.34 186 LEU A O 1
ATOM 1500 N N . HIS A 1 187 ? 1.859 -3.310 14.791 1.00 51.19 187 HIS A N 1
ATOM 1501 C CA . HIS A 1 187 ? 1.350 -4.511 14.115 1.00 51.19 187 HIS A CA 1
ATOM 1502 C C . HIS A 1 187 ? 0.427 -5.321 15.046 1.00 51.19 187 HIS A C 1
ATOM 1504 O O . HIS A 1 187 ? -0.649 -5.772 14.640 1.00 51.19 187 HIS A O 1
ATOM 1510 N N . ASP A 1 188 ? 0.801 -5.423 16.326 1.00 45.09 188 ASP A N 1
ATOM 1511 C CA . ASP A 1 188 ? -0.031 -6.059 17.351 1.00 45.09 188 ASP A CA 1
ATOM 1512 C C . ASP A 1 188 ? -1.303 -5.252 17.638 1.00 45.09 188 ASP A C 1
ATOM 1514 O O . ASP A 1 188 ? -2.374 -5.836 17.809 1.00 45.09 188 ASP A O 1
ATOM 1518 N N . PHE A 1 189 ? -1.228 -3.917 17.608 1.00 43.34 189 PHE A N 1
ATOM 1519 C CA . PHE A 1 189 ? -2.396 -3.059 17.821 1.00 43.34 189 PHE A CA 1
ATOM 1520 C C . PHE A 1 189 ? -3.413 -3.148 16.668 1.00 43.34 189 PHE A C 1
ATOM 1522 O O . PHE A 1 189 ? -4.617 -3.189 16.916 1.00 43.34 189 PHE A O 1
ATOM 1529 N N . GLN A 1 190 ? -2.946 -3.241 15.417 1.00 45.53 190 GLN A N 1
ATOM 1530 C CA . GLN A 1 190 ? -3.796 -3.403 14.229 1.00 45.53 190 GLN A CA 1
ATOM 1531 C C . GLN A 1 190 ? -4.461 -4.788 14.160 1.00 45.53 190 GLN A C 1
ATOM 1533 O O . GLN A 1 190 ? -5.572 -4.903 13.654 1.00 45.53 190 GLN A O 1
ATOM 1538 N N . SER A 1 191 ? -3.817 -5.829 14.699 1.00 45.19 191 SER A N 1
ATOM 1539 C CA . SER A 1 191 ? -4.397 -7.181 14.780 1.00 45.19 191 SER A CA 1
ATOM 1540 C C . SER A 1 191 ? -5.432 -7.323 15.909 1.00 45.19 191 SER A C 1
ATOM 1542 O O . SER A 1 191 ? -6.306 -8.196 15.864 1.00 45.19 191 SER A O 1
ATOM 1544 N N . GLN A 1 192 ? -5.329 -6.482 16.942 1.00 42.75 192 GLN A N 1
ATOM 1545 C CA . GLN A 1 192 ? -6.193 -6.516 18.126 1.00 42.75 192 GLN A CA 1
ATOM 1546 C C . GLN A 1 192 ? -7.427 -5.605 18.020 1.00 42.75 192 GLN A C 1
ATOM 1548 O O . GLN A 1 192 ? -8.444 -5.937 18.634 1.00 42.75 192 GLN A O 1
ATOM 1553 N N . CYS A 1 193 ? -7.363 -4.513 17.249 1.00 38.41 193 CYS A N 1
ATOM 1554 C CA . CYS A 1 193 ? -8.498 -3.608 17.006 1.00 38.41 193 CYS A CA 1
ATOM 1555 C C . CYS A 1 193 ? -9.488 -4.124 15.948 1.00 38.41 193 CYS A C 1
ATOM 1557 O O . CYS A 1 193 ? -9.085 -4.882 15.038 1.00 38.41 193 CYS A O 1
#

Radius of gyration: 21.72 Å; chains: 1; bounding box: 64×30×52 Å

Secondary structure (DSSP, 8-state):
-----TTGGGTTSPPP---TT---HHHHHHHHHHHHHHHHHHHHHHHHHHHHHHHSPPPHHHHHHS-SSHHHHHHHHHHHHHTSSS--HHHHHHHS--SSHHHHHHHHHHHHHHHHHHHHHHHTTTTS-S-S-SS-HHHHHHHHHHHHHHHHHHHHH-TTPPPPHHHHHHHHH---HHHHHHHHHHHHHHHH-

pLDDT: mean 82.59, std 17.94, range [32.03, 98.0]

Sequence (193 aa):
KDTKGKNDDKWWLPTPKVPVDGLSDAARRFLQYQKDCVNQVLKAAMAINAQTLQEMEIPESYIEALPKNGRASLGDMIYRSITDDFFDPDQFLATVDMSSEHKILDLKNRIEASIVIWKRKMNQKDNKSAWGSAVSIEKRELFEERAETILVLLKHRFPGLPQSSLDISKIQFNRVRTCSVCTFILHDFQSQC